Protein AF-A0A353N532-F1 (afdb_monomer)

Secondary structure (DSSP, 8-state):
-EEEEEEEEEEEETTS-EEEEEEEEEEE-----TT--TT-EEEEEEEEEEEEEEEEETTEEEEEEEEEEEEEEEEEE-----SSS-----EEEEEEEEEEEEEEEEEEE-SS-EEE--EEEEE-PPPPEEEEEEEEEEEEEEE-SS-EEEEEEEEEEEEEEEEEEEETTEEEEEEEEEEEEEEEETTS-EEEEEEEEEEEEEEE-TT--TT--EEEEEEEEEEEEEE-TTS-EEEEEEEEEEEEEEE-PPPPPEEEEEE---TT-EEEEEEEEEEEEETTEEEEEEEEEEEEEE-TTEEEEEEEEEEEEETTSS--S-EEEEEEEEEEE-B-----

Solvent-accessible surface area (backbone atoms only — not comparable to full-atom values): 19110 Å² total; per-residue (Å²): 92,72,52,71,46,78,49,73,49,76,45,18,27,80,84,54,39,30,44,75,45,80,47,79,46,78,50,76,52,86,78,82,42,66,80,71,57,93,89,51,46,75,49,77,50,76,41,81,75,45,78,48,72,48,73,79,50,54,37,36,39,37,37,39,39,34,34,40,33,42,37,43,32,28,40,84,49,83,65,92,78,92,78,75,101,69,84,91,62,84,50,78,44,82,58,29,67,39,72,50,75,48,78,50,73,51,76,45,80,48,97,55,50,46,42,31,52,80,40,69,47,40,36,45,53,70,52,45,80,25,55,25,67,36,74,52,76,49,78,48,75,46,77,47,98,53,46,32,77,45,78,75,47,76,50,75,42,84,42,79,75,46,71,46,62,79,48,78,26,28,34,39,38,37,31,30,39,44,28,41,44,29,29,26,32,84,82,72,46,77,45,73,51,77,48,77,44,79,51,76,48,74,27,58,20,67,70,40,45,84,84,44,61,67,51,76,50,76,44,81,76,44,80,49,73,48,72,39,96,77,22,34,37,41,38,33,46,33,35,37,39,37,38,40,44,29,53,28,75,51,55,80,65,47,62,36,26,45,45,63,57,38,88,73,47,47,74,42,70,46,54,29,42,46,36,30,64,49,100,90,45,77,43,76,44,77,48,49,36,25,53,42,76,50,47,77,48,61,68,47,76,41,70,46,78,43,72,44,22,46,63,91,71,87,47,94,58,60,42,84,41,64,29,28,48,47,78,42,53,43,73,55,83,85,79,130

Structure (mmCIF, N/CA/C/O backbone):
data_AF-A0A353N532-F1
#
_entry.id   AF-A0A353N532-F1
#
loop_
_atom_site.group_PDB
_atom_site.id
_atom_site.type_symbol
_atom_site.label_atom_id
_atom_site.label_alt_id
_atom_site.label_comp_id
_atom_site.label_asym_id
_atom_site.label_entity_id
_atom_site.label_seq_id
_atom_site.pdbx_PDB_ins_code
_atom_site.Cartn_x
_atom_site.Cartn_y
_atom_site.Cartn_z
_atom_site.occupancy
_atom_site.B_iso_or_equiv
_atom_site.auth_seq_id
_atom_site.auth_comp_id
_atom_site.auth_asym_id
_atom_site.auth_atom_id
_atom_site.pdbx_PDB_model_num
ATOM 1 N N . MET A 1 1 ? -6.108 -20.838 -24.637 1.00 82.69 1 MET A N 1
ATOM 2 C CA . MET A 1 1 ? -6.263 -19.571 -25.384 1.00 82.69 1 MET A CA 1
ATOM 3 C C . MET A 1 1 ? -4.976 -19.235 -26.115 1.00 82.69 1 MET A C 1
ATOM 5 O O . MET A 1 1 ? -3.915 -19.662 -25.673 1.00 82.69 1 MET A O 1
ATOM 9 N N . GLN A 1 2 ? -5.077 -18.498 -27.216 1.00 85.81 2 GLN A N 1
ATOM 10 C CA . GLN A 1 2 ? -3.950 -18.065 -28.042 1.00 85.81 2 GLN A CA 1
ATOM 11 C C . GLN A 1 2 ? -4.085 -16.568 -28.325 1.00 85.81 2 GLN A C 1
ATOM 13 O O . GLN A 1 2 ? -5.204 -16.056 -28.353 1.00 85.81 2 GLN A O 1
ATOM 18 N N . GLY A 1 3 ? -2.967 -15.880 -28.526 1.00 85.94 3 GLY A N 1
ATOM 19 C CA . GLY A 1 3 ? -2.959 -14.460 -28.855 1.00 85.94 3 GLY A CA 1
ATOM 20 C C . GLY A 1 3 ? -1.658 -14.028 -29.515 1.00 85.94 3 GLY A C 1
ATOM 21 O O . GLY A 1 3 ? -0.707 -14.808 -29.611 1.00 85.94 3 GLY A O 1
ATOM 22 N N . ILE A 1 4 ? -1.642 -12.780 -29.975 1.00 88.75 4 ILE A N 1
ATOM 23 C CA . ILE A 1 4 ? -0.487 -12.139 -30.601 1.00 88.75 4 ILE A CA 1
ATOM 24 C C . ILE A 1 4 ? -0.195 -10.856 -29.826 1.00 88.75 4 ILE A C 1
ATOM 26 O O . ILE A 1 4 ? -1.096 -10.057 -29.576 1.00 88.75 4 ILE A O 1
ATOM 30 N N . ILE A 1 5 ? 1.056 -10.680 -29.413 1.00 88.12 5 ILE A N 1
ATOM 31 C CA . ILE A 1 5 ? 1.567 -9.428 -28.858 1.00 88.12 5 ILE A CA 1
ATOM 32 C C . ILE A 1 5 ? 2.152 -8.648 -30.026 1.00 88.12 5 ILE A C 1
ATOM 34 O O . ILE A 1 5 ? 3.126 -9.101 -30.624 1.00 88.12 5 ILE A O 1
ATOM 38 N N . HIS A 1 6 ? 1.578 -7.489 -30.318 1.00 87.19 6 HIS A N 1
ATOM 39 C CA . HIS A 1 6 ? 2.138 -6.528 -31.261 1.00 87.19 6 HIS A CA 1
ATOM 40 C C . HIS A 1 6 ? 2.978 -5.515 -30.477 1.00 87.19 6 HIS A C 1
ATOM 42 O O . HIS A 1 6 ? 2.460 -4.871 -29.563 1.00 87.19 6 HIS A O 1
ATOM 48 N N . LYS A 1 7 ? 4.265 -5.375 -30.803 1.00 84.56 7 LYS A N 1
ATOM 49 C CA . LYS A 1 7 ? 5.158 -4.383 -30.179 1.00 84.56 7 LYS A CA 1
ATOM 50 C C . LYS A 1 7 ? 6.087 -3.743 -31.208 1.00 84.56 7 LYS A C 1
ATOM 52 O O . LYS A 1 7 ? 6.281 -4.268 -32.301 1.00 84.56 7 LYS A O 1
ATOM 57 N N . GLN A 1 8 ? 6.675 -2.613 -30.836 1.00 78.75 8 GLN A N 1
ATOM 58 C CA . GLN A 1 8 ? 7.669 -1.905 -31.636 1.00 78.75 8 GLN A CA 1
ATOM 59 C C . GLN A 1 8 ? 8.978 -1.813 -30.854 1.00 78.75 8 GLN A C 1
ATOM 61 O O . GLN A 1 8 ? 8.977 -1.543 -29.655 1.00 78.75 8 GLN A O 1
ATOM 66 N N . ILE A 1 9 ? 10.087 -2.071 -31.536 1.00 81.12 9 ILE A N 1
ATOM 67 C CA . ILE A 1 9 ? 11.442 -1.895 -31.025 1.00 81.12 9 ILE A CA 1
ATOM 68 C C . ILE A 1 9 ? 11.975 -0.609 -31.635 1.00 81.12 9 ILE A C 1
ATOM 70 O O . ILE A 1 9 ? 12.045 -0.527 -32.856 1.00 81.12 9 ILE A O 1
ATOM 74 N N . PHE A 1 10 ? 12.377 0.347 -30.805 1.00 76.50 10 PHE A N 1
ATOM 75 C CA . PHE A 1 10 ? 13.077 1.557 -31.231 1.00 76.50 10 PHE A CA 1
ATOM 76 C C . PHE A 1 10 ? 14.551 1.440 -30.830 1.00 76.50 10 PHE A C 1
ATOM 78 O O . PHE A 1 10 ? 14.856 1.011 -29.716 1.00 76.50 10 PHE A O 1
ATOM 85 N N . TYR A 1 11 ? 15.471 1.745 -31.742 1.00 77.62 11 TYR A N 1
ATOM 86 C CA . TYR A 1 11 ? 16.914 1.613 -31.518 1.00 77.62 11 TYR A CA 1
ATOM 87 C C . TYR A 1 11 ? 17.701 2.595 -32.387 1.00 77.62 11 TYR A C 1
ATOM 89 O O . TYR A 1 11 ? 17.229 2.992 -33.445 1.00 77.62 11 TYR A O 1
ATOM 97 N N . ILE A 1 12 ? 18.918 2.973 -31.982 1.00 74.06 12 ILE A N 1
ATOM 98 C CA . ILE A 1 12 ? 19.736 3.944 -32.727 1.00 74.06 12 ILE A CA 1
ATOM 99 C C . ILE A 1 12 ? 21.004 3.287 -33.249 1.00 74.06 12 ILE A C 1
ATOM 101 O O . ILE A 1 12 ? 21.726 2.621 -32.508 1.00 74.06 12 ILE A O 1
ATOM 105 N N . SER A 1 13 ? 21.300 3.510 -34.523 1.00 71.62 13 SER A N 1
ATOM 106 C CA . SER A 1 13 ? 22.450 2.915 -35.208 1.00 71.62 13 SER A CA 1
ATOM 107 C C . SER A 1 13 ? 23.774 3.649 -35.007 1.00 71.62 13 SER A C 1
ATOM 109 O O . SER A 1 13 ? 23.825 4.743 -34.442 1.00 71.62 13 SER A O 1
ATOM 111 N N . THR A 1 14 ? 24.851 3.061 -35.546 1.00 67.94 14 THR A N 1
ATOM 112 C CA . THR A 1 14 ? 26.209 3.638 -35.650 1.00 67.94 14 THR A CA 1
ATOM 113 C C . THR A 1 14 ? 26.263 5.048 -36.220 1.00 67.94 14 THR A C 1
ATOM 115 O O . THR A 1 14 ? 27.198 5.788 -35.928 1.00 67.94 14 THR A O 1
ATOM 118 N N . GLU A 1 15 ? 25.273 5.432 -37.020 1.00 68.25 15 GLU A N 1
ATOM 119 C CA . GLU A 1 15 ? 25.209 6.736 -37.679 1.00 68.25 15 GLU A CA 1
ATOM 120 C C . GLU A 1 15 ? 24.356 7.753 -36.902 1.00 68.25 15 GLU A C 1
ATOM 122 O O . GLU A 1 15 ? 24.099 8.847 -37.394 1.00 68.25 15 GLU A O 1
ATOM 127 N N . ASN A 1 16 ? 23.953 7.425 -35.665 1.00 61.47 16 ASN A N 1
ATOM 128 C CA . ASN A 1 16 ? 23.069 8.228 -34.808 1.00 61.47 16 ASN A CA 1
ATOM 129 C C . ASN A 1 16 ? 21.656 8.419 -35.372 1.00 61.47 16 ASN A C 1
ATOM 131 O O . ASN A 1 16 ? 21.009 9.430 -35.103 1.00 61.47 16 ASN A O 1
ATOM 135 N N . ILE A 1 17 ? 21.187 7.434 -36.134 1.00 63.66 17 ILE A N 1
ATOM 136 C CA . ILE A 1 17 ? 19.851 7.411 -36.727 1.00 63.66 17 ILE A CA 1
ATOM 137 C C . ILE A 1 17 ? 18.971 6.465 -35.913 1.00 63.66 17 ILE A C 1
ATOM 139 O O . ILE A 1 17 ? 19.342 5.298 -35.750 1.00 63.66 17 ILE A O 1
ATOM 143 N N . GLU A 1 18 ? 17.831 6.958 -35.419 1.00 67.00 18 GLU A N 1
ATOM 144 C CA . GLU A 1 18 ? 16.796 6.128 -34.796 1.00 67.00 18 GLU A CA 1
ATOM 145 C C . GLU A 1 18 ? 16.018 5.335 -35.854 1.00 67.00 18 GLU A C 1
ATOM 147 O O . GLU A 1 18 ? 15.559 5.873 -36.865 1.00 67.00 18 GLU A O 1
ATOM 152 N N . PHE A 1 19 ? 15.851 4.047 -35.586 1.00 75.19 19 PHE A N 1
ATOM 153 C CA . PHE A 1 19 ? 15.103 3.081 -36.366 1.00 75.19 19 PHE A CA 1
ATOM 154 C C . PHE A 1 19 ? 14.009 2.454 -35.510 1.00 75.19 19 PHE A C 1
ATOM 156 O O . PHE A 1 19 ? 14.154 2.330 -34.294 1.00 75.19 19 PHE A O 1
ATOM 163 N N . HIS A 1 20 ? 12.935 2.007 -36.161 1.00 77.81 20 HIS A N 1
ATOM 164 C CA . HIS A 1 20 ? 11.905 1.210 -35.513 1.00 77.81 20 HIS A CA 1
ATOM 165 C C . HIS A 1 20 ? 11.642 -0.087 -36.278 1.00 77.81 20 HIS A C 1
ATOM 167 O O . HIS A 1 20 ? 11.678 -0.122 -37.508 1.00 77.81 20 HIS A O 1
ATOM 173 N N . GLN A 1 21 ? 11.345 -1.150 -35.539 1.00 80.06 21 GLN A N 1
ATOM 174 C CA . GLN A 1 21 ? 11.004 -2.467 -36.065 1.00 80.06 21 GLN A CA 1
ATOM 175 C C . GLN A 1 21 ? 9.752 -2.981 -35.356 1.00 80.06 21 GLN A C 1
ATOM 177 O O . GLN A 1 21 ? 9.728 -3.098 -34.132 1.00 80.06 21 GLN A O 1
ATOM 182 N N . ALA A 1 22 ? 8.703 -3.287 -36.120 1.00 85.38 22 ALA A N 1
ATOM 183 C CA . ALA A 1 22 ? 7.515 -3.946 -35.587 1.00 85.38 22 ALA A CA 1
ATOM 184 C C . ALA A 1 22 ? 7.767 -5.450 -35.417 1.00 85.38 22 ALA A C 1
ATOM 186 O O . ALA A 1 22 ? 8.445 -6.075 -36.235 1.00 85.38 22 ALA A O 1
ATOM 187 N N . GLU A 1 23 ? 7.207 -6.031 -34.361 1.00 87.94 23 GLU A N 1
ATOM 188 C CA . GLU A 1 23 ? 7.367 -7.441 -34.039 1.00 87.94 23 GLU A CA 1
ATOM 189 C C . GLU A 1 23 ? 6.073 -8.033 -33.468 1.00 87.94 23 GLU A C 1
ATOM 191 O O . GLU A 1 23 ? 5.497 -7.494 -32.519 1.00 87.94 23 GLU A O 1
ATOM 196 N N . ASP A 1 24 ? 5.690 -9.195 -34.003 1.00 86.75 24 ASP A N 1
ATOM 197 C CA . ASP A 1 24 ? 4.532 -9.970 -33.564 1.00 86.75 24 ASP A CA 1
ATOM 198 C C . ASP A 1 24 ? 4.982 -11.249 -32.845 1.00 86.75 24 ASP A C 1
ATOM 200 O O . ASP A 1 24 ? 5.676 -12.100 -33.414 1.00 86.75 24 ASP A O 1
ATOM 204 N N . LEU A 1 25 ? 4.564 -11.409 -31.588 1.00 84.38 25 LEU A N 1
ATOM 205 C CA . LEU A 1 25 ? 4.855 -12.582 -30.760 1.00 84.38 25 LEU A CA 1
ATOM 206 C C . LEU A 1 25 ? 3.595 -13.392 -30.493 1.00 84.38 25 LEU A C 1
ATOM 208 O O . LEU A 1 25 ? 2.685 -12.945 -29.798 1.00 84.38 25 LEU A O 1
ATOM 212 N N . HIS A 1 26 ? 3.576 -14.623 -30.986 1.00 88.31 26 HIS A N 1
ATOM 213 C CA . HIS A 1 26 ? 2.492 -15.555 -30.711 1.00 88.31 26 HIS A CA 1
ATOM 214 C C . HIS A 1 26 ? 2.676 -16.168 -29.323 1.00 88.31 26 HIS A C 1
ATOM 216 O O . HIS A 1 26 ? 3.762 -16.644 -28.989 1.00 88.31 26 HIS A O 1
ATOM 222 N N . PHE A 1 27 ? 1.606 -16.217 -28.534 1.00 84.56 27 PHE A N 1
ATOM 223 C CA . PHE A 1 27 ? 1.593 -16.929 -27.261 1.00 84.56 27 PHE A CA 1
ATOM 224 C C . PHE A 1 27 ? 0.406 -17.884 -27.165 1.00 84.56 27 PHE A C 1
ATOM 226 O O . PHE A 1 27 ? -0.638 -17.705 -27.797 1.00 84.56 27 PHE A O 1
ATOM 233 N N . SER A 1 28 ? 0.572 -18.912 -26.337 1.00 85.69 28 SER A N 1
ATOM 234 C CA . SER A 1 28 ? -0.470 -19.873 -25.997 1.00 85.69 28 SER A CA 1
ATOM 235 C C . SER A 1 28 ? -0.444 -20.125 -24.497 1.00 85.69 28 SER A C 1
ATOM 237 O O . SER A 1 28 ? 0.623 -20.272 -23.903 1.00 85.69 28 SER A O 1
ATOM 239 N N . LEU A 1 29 ? -1.625 -20.170 -23.890 1.00 82.75 29 LEU A N 1
ATOM 240 C CA . LEU A 1 29 ? -1.802 -20.344 -22.456 1.00 82.75 29 LEU A CA 1
ATOM 241 C C . LEU A 1 29 ? -2.989 -21.255 -22.161 1.00 82.75 29 LEU A C 1
ATOM 243 O O . LEU A 1 29 ? -4.034 -21.180 -22.817 1.00 82.75 29 LEU A O 1
ATOM 247 N N . PHE A 1 30 ? -2.837 -22.083 -21.132 1.00 83.25 30 PHE A N 1
ATOM 248 C CA . PHE A 1 30 ? -3.912 -22.883 -20.563 1.00 83.25 30 PHE A CA 1
ATOM 249 C C . PHE A 1 30 ? -4.284 -22.344 -19.180 1.00 83.25 30 PHE A C 1
ATOM 251 O O . PHE A 1 30 ? -3.415 -22.227 -18.318 1.00 83.25 30 PHE A O 1
ATOM 258 N N . ILE A 1 31 ? -5.557 -22.023 -18.961 1.00 82.50 31 ILE A N 1
ATOM 259 C CA . ILE A 1 31 ? -6.093 -21.605 -17.660 1.00 82.50 31 ILE A CA 1
ATOM 260 C C . ILE A 1 31 ? -7.187 -22.602 -17.317 1.00 82.50 31 ILE A C 1
ATOM 262 O O . ILE A 1 31 ? -8.091 -22.807 -18.125 1.00 82.50 31 ILE A O 1
ATOM 266 N N . ASP A 1 32 ? -7.055 -23.248 -16.163 1.00 82.94 32 ASP A N 1
ATOM 267 C CA . ASP A 1 32 ? -8.084 -24.143 -15.652 1.00 82.94 32 ASP A CA 1
ATOM 268 C C . ASP A 1 32 ? -9.118 -23.308 -14.895 1.00 82.94 32 ASP A C 1
ATOM 270 O O . ASP A 1 32 ? -8.752 -22.522 -14.020 1.00 82.94 32 ASP A O 1
ATOM 274 N N . ILE A 1 33 ? -10.385 -23.431 -15.280 1.00 85.19 33 ILE A N 1
ATOM 275 C CA . ILE A 1 33 ? -11.494 -22.687 -14.684 1.00 85.19 33 ILE A CA 1
ATOM 276 C C . ILE A 1 33 ? -12.554 -23.711 -14.289 1.00 85.19 33 ILE A C 1
ATOM 278 O O . ILE A 1 33 ? -13.265 -24.225 -15.160 1.00 85.19 33 ILE A O 1
ATOM 282 N N . PRO A 1 34 ? -12.671 -24.032 -12.990 1.00 82.94 34 PRO A N 1
ATOM 283 C CA . PRO A 1 34 ? -13.695 -24.942 -12.501 1.00 82.94 34 PRO A CA 1
ATOM 284 C C . PRO A 1 34 ? -15.094 -24.506 -12.953 1.00 82.94 34 PRO A C 1
ATOM 286 O O . PRO A 1 34 ? -15.436 -23.329 -12.898 1.00 82.94 34 PRO A O 1
ATOM 289 N N . GLY A 1 35 ? -15.899 -25.461 -13.425 1.00 81.94 35 GLY A N 1
ATOM 290 C CA . GLY A 1 35 ? -17.252 -25.198 -13.932 1.00 81.94 35 GLY A CA 1
ATOM 291 C C . GLY A 1 35 ? -17.320 -24.719 -15.387 1.00 81.94 35 GLY A C 1
ATOM 292 O O . GLY A 1 35 ? -18.412 -24.676 -15.949 1.00 81.94 35 GLY A O 1
ATOM 293 N N . ALA A 1 36 ? -16.189 -24.426 -16.039 1.00 87.31 36 ALA A N 1
ATOM 294 C CA . ALA A 1 36 ? -16.183 -24.086 -17.457 1.00 87.31 36 ALA A CA 1
ATOM 295 C C . ALA A 1 36 ? -16.586 -25.291 -18.330 1.00 87.31 36 ALA A C 1
ATOM 297 O O . ALA A 1 36 ? -15.966 -26.354 -18.277 1.00 87.31 36 ALA A O 1
ATOM 298 N N . ALA A 1 37 ? -17.608 -25.114 -19.171 1.00 86.75 37 ALA A N 1
ATOM 299 C CA . ALA A 1 37 ? -18.125 -26.132 -20.085 1.00 86.75 37 ALA A CA 1
ATOM 300 C C . ALA A 1 37 ? -18.377 -25.549 -21.493 1.00 86.75 37 ALA A C 1
ATOM 302 O O . ALA A 1 37 ? -18.505 -24.329 -21.645 1.00 86.75 37 ALA A O 1
ATOM 303 N N . PRO A 1 38 ? -18.458 -26.387 -22.547 1.00 87.12 38 PRO A N 1
ATOM 304 C CA . PRO A 1 38 ? -18.816 -25.919 -23.884 1.00 87.12 38 PRO A CA 1
ATOM 305 C C . PRO A 1 38 ? -20.161 -25.179 -23.892 1.00 87.12 38 PRO A C 1
ATOM 307 O O . PRO A 1 38 ? -21.145 -25.673 -23.348 1.00 87.12 38 PRO A O 1
ATOM 310 N N . GLY A 1 39 ? -20.209 -24.015 -24.544 1.00 85.31 39 GLY A N 1
ATOM 311 C CA . GLY A 1 39 ? -21.421 -23.193 -24.663 1.00 85.31 39 GLY A CA 1
ATOM 312 C C . GLY A 1 39 ? -21.565 -22.080 -23.619 1.00 85.31 39 GLY A C 1
ATOM 313 O O . GLY A 1 39 ? -22.473 -21.264 -23.756 1.00 85.31 39 GLY A O 1
ATOM 314 N N . LEU A 1 40 ? -20.673 -22.003 -22.625 1.00 86.56 40 LEU A N 1
ATOM 315 C CA . LEU A 1 40 ? -20.601 -20.862 -21.708 1.00 86.56 40 LEU A CA 1
ATOM 316 C C . LEU A 1 40 ? -19.956 -19.638 -22.378 1.00 86.56 40 LEU A C 1
ATOM 318 O O . LEU A 1 40 ? -19.136 -19.766 -23.291 1.00 86.56 40 LEU A O 1
ATOM 322 N N . ASN A 1 41 ? -20.311 -18.444 -21.909 1.00 87.56 41 ASN A N 1
ATOM 323 C CA . ASN A 1 41 ? -19.695 -17.197 -22.347 1.00 87.56 41 ASN A CA 1
ATOM 324 C C . ASN A 1 41 ? -18.335 -17.042 -21.663 1.00 87.56 41 ASN A C 1
ATOM 326 O O . ASN A 1 41 ? -18.208 -17.258 -20.461 1.00 87.56 41 ASN A O 1
ATOM 330 N N . VAL A 1 42 ? -17.316 -16.636 -22.414 1.00 89.06 42 VAL A N 1
ATOM 331 C CA . VAL A 1 42 ? -15.964 -16.434 -21.883 1.00 89.06 42 VAL A CA 1
ATOM 332 C C . VAL A 1 42 ? -15.527 -15.010 -22.186 1.00 89.06 42 VAL A C 1
ATOM 334 O O . VAL A 1 42 ? -15.445 -14.611 -23.346 1.00 89.06 42 VAL A O 1
ATOM 337 N N . ASN A 1 43 ? -15.225 -14.245 -21.143 1.00 89.25 43 ASN A N 1
ATOM 338 C CA . ASN A 1 43 ? -14.619 -12.929 -21.245 1.00 89.25 43 ASN A CA 1
ATOM 339 C C . ASN A 1 43 ? -13.132 -13.037 -20.902 1.00 89.25 43 ASN A C 1
ATOM 341 O O . ASN A 1 43 ? -12.777 -13.461 -19.806 1.00 89.25 43 ASN A O 1
ATOM 345 N N . VAL A 1 44 ? -12.267 -12.668 -21.844 1.00 88.44 44 VAL A N 1
ATOM 346 C CA . VAL A 1 44 ? -10.810 -12.709 -21.678 1.00 88.44 44 VAL A CA 1
ATOM 347 C C . VAL A 1 44 ? -10.277 -11.286 -21.728 1.00 88.44 44 VAL A C 1
ATOM 349 O O . VAL A 1 44 ? -10.494 -10.579 -22.711 1.00 88.44 44 VAL A O 1
ATOM 352 N N . LYS A 1 45 ? -9.549 -10.878 -20.691 1.00 88.12 45 LYS A N 1
ATOM 353 C CA . LYS A 1 45 ? -8.893 -9.571 -20.593 1.00 88.12 45 LYS A CA 1
ATOM 354 C C . LYS A 1 45 ? -7.389 -9.769 -20.382 1.00 88.12 45 LYS A C 1
ATOM 356 O O . LYS A 1 45 ? -6.968 -9.988 -19.243 1.00 88.12 45 LYS A O 1
ATOM 361 N N . PRO A 1 46 ? -6.580 -9.747 -21.456 1.00 83.94 46 PRO A N 1
ATOM 362 C CA . PRO A 1 46 ? -5.129 -9.737 -21.339 1.00 83.94 46 PRO A CA 1
ATOM 363 C C . PRO A 1 46 ? -4.621 -8.327 -21.003 1.00 83.94 46 PRO A C 1
ATOM 365 O O . PRO A 1 46 ? -5.138 -7.337 -21.520 1.00 83.94 46 PRO A O 1
ATOM 368 N N . LEU A 1 47 ? -3.582 -8.246 -20.177 1.00 84.81 47 LEU A N 1
ATOM 369 C CA . LEU A 1 47 ? -2.866 -7.024 -19.825 1.00 84.81 47 LEU A CA 1
ATOM 370 C C . LEU A 1 47 ? -1.359 -7.293 -19.910 1.00 84.81 47 LEU A C 1
ATOM 372 O O . LEU A 1 47 ? -0.872 -8.252 -19.312 1.00 84.81 47 LEU A O 1
ATOM 376 N N . ILE A 1 48 ? -0.618 -6.457 -20.643 1.00 83.56 48 ILE A N 1
ATOM 377 C CA . ILE A 1 48 ? 0.848 -6.451 -20.549 1.00 83.56 48 ILE A CA 1
ATOM 378 C C . ILE A 1 48 ? 1.189 -5.805 -19.209 1.00 83.56 48 ILE A C 1
ATOM 380 O O . ILE A 1 48 ? 0.956 -4.614 -19.030 1.00 83.56 48 ILE A O 1
ATOM 384 N N . GLU A 1 49 ? 1.708 -6.590 -18.271 1.00 76.12 49 GLU A N 1
ATOM 385 C CA . GLU A 1 49 ? 2.108 -6.072 -16.960 1.00 76.12 49 GLU A CA 1
ATOM 386 C C . GLU A 1 49 ? 3.465 -5.389 -17.037 1.00 76.12 49 GLU A C 1
ATOM 388 O O . GLU A 1 49 ? 3.683 -4.348 -16.425 1.00 76.12 49 GLU A O 1
ATOM 393 N N . THR A 1 50 ? 4.406 -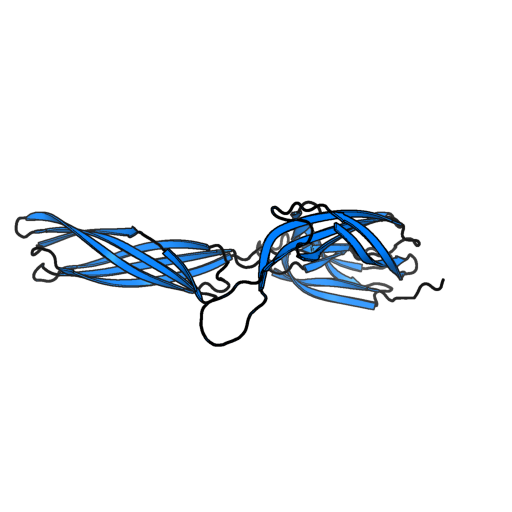5.978 -17.775 1.00 75.81 50 THR A N 1
ATOM 394 C CA . THR A 1 50 ? 5.760 -5.437 -17.911 1.00 75.81 50 THR A CA 1
ATOM 395 C C . THR A 1 50 ? 6.421 -5.961 -19.182 1.00 75.81 50 THR A C 1
ATOM 397 O O . THR A 1 50 ? 6.224 -7.110 -19.581 1.00 75.81 50 THR A O 1
ATOM 400 N N . LEU A 1 51 ? 7.259 -5.128 -19.796 1.00 82.44 51 LEU A N 1
ATOM 401 C CA . LEU A 1 51 ? 8.185 -5.514 -20.853 1.00 82.44 51 LEU A CA 1
ATOM 402 C C . LEU A 1 51 ? 9.603 -5.138 -20.418 1.00 82.44 51 LEU A C 1
ATOM 404 O O . LEU A 1 51 ? 9.887 -3.974 -20.170 1.00 82.44 51 LEU A O 1
ATOM 408 N N . LEU A 1 52 ? 10.486 -6.129 -20.336 1.00 81.38 52 LEU A N 1
ATOM 409 C CA . LEU A 1 52 ? 11.897 -5.962 -19.996 1.00 81.38 52 LEU A CA 1
ATOM 410 C C . LEU A 1 52 ? 12.755 -6.306 -21.212 1.00 81.38 52 LEU A C 1
ATOM 412 O O . LEU A 1 52 ? 12.428 -7.229 -21.965 1.00 81.38 52 LEU A O 1
ATOM 416 N N . PHE A 1 53 ? 13.876 -5.617 -21.394 1.00 84.31 53 PHE A N 1
ATOM 417 C CA . PHE A 1 53 ? 14.822 -5.925 -22.461 1.00 84.31 53 PHE A CA 1
ATOM 418 C C . PHE A 1 53 ? 16.268 -5.725 -22.019 1.00 84.31 53 PHE A C 1
ATOM 420 O O . PHE A 1 53 ? 16.556 -5.004 -21.071 1.00 84.31 53 PHE A O 1
ATOM 427 N N . ASN A 1 54 ? 17.179 -6.389 -22.720 1.00 81.12 54 ASN A N 1
ATOM 428 C CA . ASN A 1 54 ? 18.611 -6.207 -22.577 1.00 81.12 54 ASN A CA 1
ATOM 429 C C . ASN A 1 54 ? 19.285 -6.388 -23.938 1.00 81.12 54 ASN A C 1
ATOM 431 O O . ASN A 1 54 ? 18.984 -7.343 -24.655 1.00 81.12 54 ASN A O 1
ATOM 435 N N . LEU A 1 55 ? 20.208 -5.497 -24.277 1.00 82.19 55 LEU A N 1
ATOM 436 C CA . LEU A 1 55 ? 21.042 -5.627 -25.465 1.00 82.19 55 LEU A CA 1
ATOM 437 C C . LEU A 1 55 ? 22.236 -6.529 -25.106 1.00 82.19 55 LEU A C 1
ATOM 439 O O . LEU A 1 55 ? 23.051 -6.167 -24.263 1.00 82.19 55 LEU A O 1
ATOM 443 N N . GLU A 1 56 ? 22.298 -7.738 -25.668 1.00 84.00 56 GLU A N 1
ATOM 444 C CA . GLU A 1 56 ? 23.348 -8.720 -25.339 1.00 84.00 56 GLU A CA 1
ATOM 445 C C . GLU A 1 56 ? 24.666 -8.425 -26.065 1.00 84.00 56 GLU A C 1
ATOM 447 O O . GLU A 1 56 ? 25.745 -8.655 -25.523 1.00 84.00 56 GLU A O 1
ATOM 452 N N . ASP A 1 57 ? 24.553 -7.918 -27.290 1.00 82.88 57 ASP A N 1
ATOM 453 C CA . ASP A 1 57 ? 25.629 -7.440 -28.153 1.00 82.88 57 ASP A CA 1
ATOM 454 C C . ASP A 1 57 ? 25.070 -6.356 -29.089 1.00 82.88 57 ASP A C 1
ATOM 456 O O . ASP A 1 57 ? 23.873 -6.081 -29.065 1.00 82.88 57 ASP A O 1
ATOM 460 N N . GLU A 1 58 ? 25.907 -5.762 -29.942 1.00 79.88 58 GLU A N 1
ATOM 461 C CA . GLU A 1 58 ? 25.520 -4.658 -30.835 1.00 79.88 58 GLU A CA 1
ATOM 462 C C . GLU A 1 58 ? 24.305 -4.962 -31.733 1.00 79.88 58 GLU A C 1
ATOM 464 O O . GLU A 1 58 ? 23.681 -4.041 -32.241 1.00 79.88 58 GLU A O 1
ATOM 469 N N . THR A 1 59 ? 23.931 -6.224 -31.949 1.00 85.31 59 THR A N 1
ATOM 470 C CA . THR A 1 59 ? 22.838 -6.605 -32.861 1.00 85.31 59 THR A CA 1
ATOM 471 C C . THR A 1 59 ? 21.796 -7.533 -32.244 1.00 85.31 59 THR A C 1
ATOM 473 O O . THR A 1 59 ? 20.815 -7.856 -32.910 1.00 85.31 59 THR A O 1
ATOM 476 N N . THR A 1 60 ? 21.964 -7.971 -30.996 1.00 85.38 60 THR A N 1
ATOM 477 C CA . THR A 1 60 ? 21.100 -8.983 -30.375 1.00 85.38 60 THR A CA 1
ATOM 478 C C . THR A 1 60 ? 20.356 -8.406 -29.178 1.00 85.38 60 THR A C 1
ATOM 480 O O . THR A 1 60 ? 20.935 -8.178 -28.116 1.00 85.38 60 THR A O 1
ATOM 483 N N . LEU A 1 61 ? 19.042 -8.232 -29.320 1.00 86.25 61 LEU A N 1
ATOM 484 C CA . LEU A 1 61 ? 18.159 -7.768 -28.253 1.00 86.25 61 LEU A CA 1
ATOM 485 C C . LEU A 1 61 ? 17.450 -8.961 -27.600 1.00 86.25 61 LEU A C 1
ATOM 487 O O . LEU A 1 61 ? 16.671 -9.665 -28.246 1.00 86.25 61 LEU A O 1
ATOM 491 N N . ARG A 1 62 ? 17.674 -9.182 -26.303 1.00 86.69 62 ARG A N 1
ATOM 492 C CA . ARG A 1 62 ? 16.879 -10.109 -25.489 1.00 86.69 62 ARG A CA 1
ATOM 493 C C . ARG A 1 62 ? 15.701 -9.368 -24.878 1.00 86.69 62 ARG A C 1
ATOM 495 O O . ARG A 1 62 ? 15.871 -8.303 -24.299 1.00 86.69 62 ARG A O 1
ATOM 502 N N . GLN A 1 63 ? 14.515 -9.955 -24.951 1.00 87.25 63 GLN A N 1
ATOM 503 C CA . GLN A 1 63 ? 13.275 -9.345 -24.483 1.00 87.25 63 GLN A CA 1
ATOM 504 C C . GLN A 1 63 ? 12.457 -10.345 -23.676 1.00 87.25 63 GLN A C 1
ATOM 506 O O . GLN A 1 63 ? 12.444 -11.541 -23.973 1.00 87.25 63 GLN A O 1
ATOM 511 N N . LYS A 1 64 ? 11.749 -9.837 -22.673 1.00 85.06 64 LYS A N 1
ATOM 512 C CA . LYS A 1 64 ? 10.889 -10.583 -21.759 1.00 85.06 64 LYS A CA 1
ATOM 513 C C . LYS A 1 64 ? 9.586 -9.818 -21.580 1.00 85.06 64 LYS A C 1
ATOM 515 O O . LYS A 1 64 ? 9.591 -8.724 -21.027 1.00 85.06 64 LYS A O 1
ATOM 520 N N . VAL A 1 65 ? 8.482 -10.383 -22.052 1.00 84.12 65 VAL A N 1
ATOM 521 C CA . VAL A 1 65 ? 7.146 -9.789 -21.917 1.00 84.12 65 VAL A CA 1
ATOM 522 C C . VAL A 1 65 ? 6.356 -10.585 -20.892 1.00 84.12 65 VAL A C 1
ATOM 524 O O . VAL A 1 65 ? 6.182 -11.793 -21.054 1.00 84.12 65 VAL A O 1
ATOM 527 N N . ILE A 1 66 ? 5.891 -9.912 -19.846 1.00 82.50 66 ILE A N 1
ATOM 528 C CA . ILE A 1 66 ? 5.048 -10.479 -18.797 1.00 82.50 66 ILE A CA 1
ATOM 529 C C . ILE A 1 66 ? 3.606 -10.054 -19.064 1.00 82.50 66 ILE A C 1
ATOM 531 O O . ILE A 1 66 ? 3.313 -8.867 -19.219 1.00 82.50 66 ILE A O 1
ATOM 535 N N . ILE A 1 67 ? 2.708 -11.033 -19.145 1.00 84.75 67 ILE A N 1
ATOM 536 C CA . ILE A 1 67 ? 1.293 -10.819 -19.452 1.00 84.75 67 ILE A CA 1
ATOM 537 C C . ILE A 1 67 ? 0.453 -11.460 -18.357 1.00 84.75 67 ILE A C 1
ATOM 539 O O . ILE A 1 67 ? 0.571 -12.666 -18.126 1.00 84.75 67 ILE A O 1
ATOM 543 N N . LEU A 1 68 ? -0.446 -10.683 -17.760 1.00 84.12 68 LEU A N 1
ATOM 544 C CA . LEU A 1 68 ? -1.534 -11.192 -16.938 1.00 84.12 68 LEU A CA 1
ATOM 545 C C . LEU A 1 68 ? -2.766 -11.389 -17.807 1.00 84.12 68 LEU A C 1
ATOM 547 O O . LEU A 1 68 ? -3.194 -10.489 -18.527 1.00 84.12 68 LEU A O 1
ATOM 551 N N . VAL A 1 69 ? -3.369 -12.566 -17.719 1.00 85.44 69 VAL A N 1
ATOM 552 C CA . VAL A 1 69 ? -4.647 -12.830 -18.362 1.00 85.44 69 VAL A CA 1
ATOM 553 C C . VAL A 1 69 ? -5.698 -13.118 -17.308 1.00 85.44 69 VAL A C 1
ATOM 555 O O . VAL A 1 69 ? -5.583 -14.099 -16.575 1.00 85.44 69 VAL A O 1
ATOM 558 N N . ASN A 1 70 ? -6.756 -12.308 -17.313 1.00 85.56 70 ASN A N 1
ATOM 559 C CA . ASN A 1 70 ? -7.965 -12.546 -16.537 1.00 85.56 70 ASN A CA 1
ATOM 560 C C . ASN A 1 70 ? -9.037 -13.172 -17.425 1.00 85.56 70 ASN A C 1
ATOM 562 O O . ASN A 1 70 ? -9.323 -12.663 -18.514 1.00 85.56 70 ASN A O 1
ATOM 566 N N . VAL A 1 71 ? -9.630 -14.269 -16.964 1.00 89.44 71 VAL A N 1
ATOM 567 C CA . VAL A 1 71 ? -10.702 -14.967 -17.668 1.00 89.44 71 VAL A CA 1
ATOM 568 C C . VAL A 1 71 ? -11.894 -15.134 -16.740 1.00 89.44 71 VAL A C 1
ATOM 570 O O . VAL A 1 71 ? -11.787 -15.713 -15.662 1.00 89.44 71 VAL A O 1
ATOM 573 N N . VAL A 1 72 ? -13.045 -14.646 -17.192 1.00 88.06 72 VAL A N 1
ATOM 574 C CA . VAL A 1 72 ? -14.330 -14.810 -16.513 1.00 88.06 72 VAL A CA 1
ATOM 575 C C . VAL A 1 72 ? -15.223 -15.664 -17.399 1.00 88.06 72 VAL A C 1
ATOM 577 O O . VAL A 1 72 ? -15.423 -15.343 -18.572 1.00 88.06 72 VAL A O 1
ATOM 580 N N . VAL A 1 73 ? -15.752 -16.751 -16.847 1.00 88.31 73 VAL A N 1
ATOM 581 C CA . VAL A 1 73 ? -16.698 -17.634 -17.531 1.00 88.31 73 VAL A CA 1
ATOM 582 C C . VAL A 1 73 ? -18.080 -17.406 -16.939 1.00 88.31 73 VAL A C 1
ATOM 584 O O . VAL A 1 73 ? -18.297 -17.614 -15.743 1.00 88.31 73 VAL A O 1
ATOM 587 N N . THR A 1 74 ? -19.017 -16.969 -17.775 1.00 84.69 74 THR A N 1
ATOM 588 C CA . THR A 1 74 ? -20.401 -16.706 -17.384 1.00 84.69 74 THR A CA 1
ATOM 589 C C . THR A 1 74 ? -21.371 -17.578 -18.163 1.00 84.69 74 THR A C 1
ATOM 591 O O . THR A 1 74 ? -21.135 -17.950 -19.311 1.00 84.69 74 THR A O 1
ATOM 594 N N . GLU A 1 75 ? -22.506 -17.892 -17.558 1.00 84.56 75 GLU A N 1
ATOM 595 C CA . GLU A 1 75 ? -23.647 -18.453 -18.270 1.00 84.56 75 GLU A CA 1
ATOM 596 C C . GLU A 1 75 ? -24.767 -17.410 -18.343 1.00 84.56 75 GLU A C 1
ATOM 598 O O . GLU A 1 75 ? -24.946 -16.587 -17.441 1.00 84.56 75 GLU A O 1
ATOM 603 N N . SER A 1 76 ? -25.514 -17.400 -19.448 1.00 75.94 76 SER A N 1
ATOM 604 C CA . SER A 1 76 ? -26.719 -16.577 -19.549 1.00 75.94 76 SER A CA 1
ATOM 605 C C . SER A 1 76 ? -27.896 -17.350 -18.968 1.00 75.94 76 SER A C 1
ATOM 607 O O . SER A 1 76 ? -28.371 -18.301 -19.587 1.00 75.94 76 SER A O 1
ATOM 609 N N . VAL A 1 77 ? -28.392 -16.914 -17.812 1.00 71.19 77 VAL A N 1
ATOM 610 C CA . VAL A 1 77 ? -29.601 -17.469 -17.193 1.00 71.19 77 VAL A CA 1
ATOM 611 C C . VAL A 1 77 ? -30.790 -16.537 -17.392 1.00 71.19 77 VAL A C 1
ATOM 613 O O . VAL A 1 77 ? -30.671 -15.311 -17.355 1.00 71.19 77 VAL A O 1
ATOM 616 N N . HIS A 1 78 ? -31.968 -17.122 -17.596 1.00 57.69 78 HIS A N 1
ATOM 617 C CA . HIS A 1 78 ? -33.240 -16.408 -17.544 1.00 57.69 78 HIS A CA 1
ATOM 618 C C . HIS A 1 78 ? -33.935 -16.790 -16.236 1.00 57.69 78 HIS A C 1
ATOM 620 O O . HIS A 1 78 ? -34.423 -17.911 -16.104 1.00 57.69 78 HIS A O 1
ATOM 626 N N . ILE A 1 79 ? -33.960 -15.877 -15.262 1.00 61.22 79 ILE A N 1
ATOM 627 C CA . ILE A 1 79 ? -34.554 -16.123 -13.941 1.00 61.22 79 ILE A CA 1
ATOM 628 C C . ILE A 1 79 ? -35.826 -15.276 -13.792 1.00 61.22 79 ILE A C 1
ATOM 630 O O . ILE A 1 79 ? -35.770 -14.064 -14.011 1.00 61.22 79 ILE A O 1
ATOM 634 N N . PRO A 1 80 ? -36.971 -15.859 -13.392 1.00 50.78 80 PRO A N 1
ATOM 635 C CA . PRO A 1 80 ? -38.135 -15.081 -12.991 1.00 50.78 80 PRO A CA 1
ATOM 636 C C . PRO A 1 80 ? -37.900 -14.472 -11.598 1.00 50.78 80 PRO A C 1
ATOM 638 O O . PRO A 1 80 ? -37.940 -15.173 -10.589 1.00 50.78 80 PRO A O 1
ATOM 641 N N . LEU A 1 81 ? -37.665 -13.160 -11.532 1.00 50.88 81 LEU A N 1
ATOM 642 C CA . LEU A 1 81 ? -37.724 -12.400 -10.279 1.00 50.88 81 LEU A CA 1
ATOM 643 C C . LEU A 1 81 ? -39.177 -11.998 -10.000 1.00 50.88 81 LEU A C 1
ATOM 645 O O . LEU A 1 81 ? -39.822 -11.369 -10.835 1.00 50.88 81 LEU A O 1
ATOM 649 N N . VAL A 1 82 ? -39.703 -12.338 -8.823 1.00 54.06 82 VAL A N 1
ATOM 650 C CA . VAL A 1 82 ? -41.047 -11.916 -8.401 1.00 54.06 82 VAL A CA 1
ATOM 651 C C . VAL A 1 82 ? -40.943 -10.631 -7.583 1.00 54.06 82 VAL A C 1
ATOM 653 O O . VAL A 1 82 ? -40.762 -10.738 -6.378 1.00 54.06 82 VAL A O 1
ATOM 656 N N . VAL A 1 83 ? -41.096 -9.450 -8.209 1.00 56.38 83 VAL A N 1
ATOM 657 C CA . VAL A 1 83 ? -41.667 -8.232 -7.579 1.00 56.38 83 VAL A CA 1
ATOM 658 C C . VAL A 1 83 ? -42.202 -7.238 -8.651 1.00 56.38 83 VAL A C 1
ATOM 660 O O . VAL A 1 83 ? -41.413 -6.562 -9.301 1.00 56.38 83 VAL A O 1
ATOM 663 N N . GLY A 1 84 ? -43.534 -7.092 -8.793 1.00 62.38 84 GLY A N 1
ATOM 664 C CA . GLY A 1 84 ? -44.214 -5.966 -9.491 1.00 62.38 84 GLY A CA 1
ATOM 665 C C . GLY A 1 84 ? -44.364 -6.012 -11.032 1.00 62.38 84 GLY A C 1
ATOM 666 O O . GLY A 1 84 ? -43.683 -6.768 -11.712 1.00 62.38 84 GLY A O 1
ATOM 667 N N . GLU A 1 85 ? -45.283 -5.197 -11.584 1.00 56.53 85 GLU A N 1
ATOM 668 C CA . GLU A 1 85 ? -45.740 -5.172 -12.998 1.00 56.53 85 GLU A CA 1
ATOM 669 C C . GLU A 1 85 ? -44.720 -4.637 -14.040 1.00 56.53 85 GLU A C 1
ATOM 671 O O . GLU A 1 85 ? -45.102 -3.826 -14.870 1.00 56.53 85 GLU A O 1
ATOM 676 N N . PHE A 1 86 ? -43.444 -5.043 -14.084 1.00 42.59 86 PHE A N 1
ATOM 677 C CA . PHE A 1 86 ? -42.573 -4.681 -15.231 1.00 42.59 86 PHE A CA 1
ATOM 678 C C . PHE A 1 86 ? -41.572 -5.789 -15.637 1.00 42.59 86 PHE A C 1
ATOM 680 O O . PHE A 1 86 ? -41.412 -6.784 -14.942 1.00 42.59 86 PHE A O 1
ATOM 687 N N . ALA A 1 87 ? -40.987 -5.627 -16.834 1.00 52.53 87 ALA A N 1
ATOM 688 C CA . ALA A 1 87 ? -40.431 -6.628 -17.763 1.00 52.53 87 ALA A CA 1
ATOM 689 C C . ALA A 1 87 ? -39.326 -7.600 -17.270 1.00 52.53 87 ALA A C 1
ATOM 691 O O . ALA A 1 87 ? -38.687 -7.406 -16.244 1.00 52.53 87 ALA A O 1
ATOM 692 N N . LEU A 1 88 ? -39.078 -8.644 -18.080 1.00 50.47 88 LEU A N 1
ATOM 693 C CA . LEU A 1 88 ? -38.008 -9.640 -17.906 1.00 50.47 88 LEU A CA 1
ATOM 694 C C . LEU A 1 88 ? -36.610 -9.030 -18.110 1.00 50.47 88 LEU A C 1
ATOM 696 O O . LEU A 1 88 ? -36.398 -8.260 -19.047 1.00 50.47 88 LEU A O 1
ATOM 700 N N . PHE A 1 89 ? -35.640 -9.466 -17.302 1.00 53.69 89 PHE A N 1
ATOM 701 C CA . PHE A 1 89 ? -34.232 -9.076 -17.414 1.00 53.69 89 PHE A CA 1
ATOM 702 C C . PHE A 1 89 ? -33.352 -10.284 -17.765 1.00 53.69 89 PHE A C 1
ATOM 704 O O . PHE A 1 89 ? -33.531 -11.374 -17.223 1.00 53.69 89 PHE A O 1
ATOM 711 N N . LYS A 1 90 ? -32.383 -10.080 -18.665 1.00 59.22 90 LYS A N 1
ATOM 712 C CA . LYS A 1 90 ? -31.301 -11.032 -18.958 1.00 59.22 90 LYS A CA 1
ATOM 713 C C . LYS A 1 90 ? -30.091 -10.649 -18.106 1.00 59.22 90 LYS A C 1
ATOM 715 O O . LYS A 1 90 ? -29.620 -9.520 -18.218 1.00 59.22 90 LYS A O 1
ATOM 720 N N . LEU A 1 91 ? -29.599 -11.573 -17.283 1.00 60.38 91 LEU A N 1
ATOM 721 C CA . LEU A 1 91 ? -28.426 -11.378 -16.428 1.00 60.38 91 LEU A CA 1
ATOM 722 C C . LEU A 1 91 ? -27.364 -12.434 -16.755 1.00 60.38 91 LEU A C 1
ATOM 724 O O . LEU A 1 91 ? -27.686 -13.555 -17.154 1.00 60.38 91 LEU A O 1
ATOM 728 N N . GLU A 1 92 ? -26.097 -12.069 -16.598 1.00 68.38 92 GLU A N 1
ATOM 729 C CA . GLU A 1 92 ? -24.978 -13.007 -16.671 1.00 68.38 92 GLU A CA 1
ATOM 730 C C . GLU A 1 92 ? -24.643 -13.489 -15.256 1.00 68.38 92 GLU A C 1
ATOM 732 O O . GLU A 1 92 ? -24.485 -12.674 -14.347 1.00 68.38 92 GLU A O 1
ATOM 737 N N . GLN A 1 93 ? -24.546 -14.805 -15.061 1.00 73.25 93 GLN A N 1
ATOM 738 C CA . GLN A 1 93 ? -24.093 -15.411 -13.809 1.00 73.25 93 GLN A CA 1
ATOM 739 C C . GLN A 1 93 ? -22.652 -15.891 -13.979 1.00 73.25 93 GLN A C 1
ATOM 741 O O . GLN A 1 93 ? -22.343 -16.575 -14.953 1.00 73.25 93 GLN A O 1
ATOM 746 N N . VAL A 1 94 ? -21.770 -15.555 -13.036 1.00 74.00 94 VAL A N 1
ATOM 747 C CA . VAL A 1 94 ? -20.379 -16.034 -13.033 1.00 74.00 94 VAL A CA 1
ATOM 748 C C . VAL A 1 94 ? -20.348 -17.490 -12.567 1.00 74.00 94 VAL A C 1
ATOM 750 O O . VAL A 1 94 ? -20.801 -17.798 -11.467 1.00 74.00 94 VAL A O 1
ATOM 753 N N . ILE A 1 95 ? -19.831 -18.380 -13.416 1.00 78.56 95 ILE A N 1
ATOM 754 C CA . ILE A 1 95 ? -19.696 -19.823 -13.147 1.00 78.56 95 ILE A CA 1
ATOM 755 C C . ILE A 1 95 ? -18.288 -20.162 -12.674 1.00 78.56 95 ILE A C 1
ATOM 757 O O . ILE A 1 95 ? -18.109 -21.040 -11.833 1.00 78.56 95 ILE A O 1
ATOM 761 N N . GLY A 1 96 ? -17.299 -19.427 -13.172 1.00 72.44 96 GLY A N 1
ATOM 762 C CA . GLY A 1 96 ? -15.926 -19.539 -12.721 1.00 72.44 96 GLY A CA 1
ATOM 763 C C . GLY A 1 96 ? -15.115 -18.322 -13.134 1.00 72.44 96 GLY A C 1
ATOM 764 O O . GLY A 1 96 ? -15.366 -17.699 -14.169 1.00 72.44 96 GLY A O 1
ATOM 765 N N . GLU A 1 97 ? -14.121 -18.002 -12.321 1.00 70.19 97 GLU A N 1
ATOM 766 C CA . GLU A 1 97 ? -13.118 -16.986 -12.604 1.00 70.19 97 GLU A CA 1
ATOM 767 C C . GLU A 1 97 ? -11.729 -17.594 -12.436 1.00 70.19 97 GLU A C 1
ATOM 769 O O . GLU A 1 97 ? -11.512 -18.491 -11.619 1.00 70.19 97 GLU A O 1
ATOM 774 N N . GLY A 1 98 ? -10.788 -17.135 -13.250 1.00 71.00 98 GLY A N 1
ATOM 775 C CA . GLY A 1 98 ? -9.407 -17.569 -13.167 1.00 71.00 98 GLY A CA 1
ATOM 776 C C . GLY A 1 98 ? -8.479 -16.533 -13.769 1.00 71.00 98 GLY A C 1
ATOM 777 O O . GLY A 1 98 ? -8.820 -15.841 -14.730 1.00 71.00 98 GLY A O 1
ATOM 778 N N . PHE A 1 99 ? -7.276 -16.452 -13.220 1.00 75.94 99 PHE A N 1
ATOM 779 C CA . PHE A 1 99 ? -6.208 -15.640 -13.776 1.00 75.94 99 PHE A CA 1
ATOM 780 C C . PHE A 1 99 ? -4.952 -16.485 -13.945 1.00 75.94 99 PHE A C 1
ATOM 782 O O . PHE A 1 99 ? -4.725 -17.456 -13.218 1.00 75.94 99 PHE A O 1
ATOM 789 N N . ARG A 1 100 ? -4.124 -16.131 -14.928 1.00 71.44 100 ARG A N 1
ATOM 790 C CA . ARG A 1 100 ? -2.798 -16.728 -15.083 1.00 71.44 100 ARG A CA 1
ATOM 791 C C . ARG A 1 100 ? -1.842 -15.747 -15.738 1.00 71.44 100 ARG A C 1
ATOM 793 O O . ARG A 1 100 ? -2.193 -15.077 -16.707 1.00 71.44 100 ARG A O 1
ATOM 800 N N . GLN A 1 101 ? -0.626 -15.708 -15.212 1.00 66.00 101 GLN A N 1
ATOM 801 C CA . GLN A 1 101 ? 0.476 -14.923 -15.749 1.00 66.00 101 GLN A CA 1
ATOM 802 C C . GLN A 1 101 ? 1.346 -15.792 -16.669 1.00 66.00 101 GLN A C 1
ATOM 804 O O . GLN A 1 101 ? 1.535 -16.986 -16.408 1.00 66.00 101 GLN A O 1
ATOM 809 N N . ILE A 1 102 ? 1.879 -15.207 -17.741 1.00 78.88 102 ILE A N 1
ATOM 810 C CA . ILE A 1 102 ? 2.883 -15.837 -18.609 1.00 78.88 102 ILE A CA 1
ATOM 811 C C . ILE A 1 102 ? 4.065 -14.907 -18.859 1.00 78.88 102 ILE A C 1
ATOM 813 O O . ILE A 1 102 ? 3.897 -13.697 -18.973 1.00 78.88 102 ILE A O 1
ATOM 817 N N . LEU A 1 103 ? 5.249 -15.502 -19.005 1.00 76.62 103 LEU A N 1
ATOM 818 C CA . LEU A 1 103 ? 6.466 -14.841 -19.465 1.00 76.62 103 LEU A CA 1
ATOM 819 C C . LEU A 1 103 ? 6.801 -15.340 -20.876 1.00 76.62 103 LEU A C 1
ATOM 821 O O . LEU A 1 103 ? 6.985 -16.540 -21.081 1.00 76.62 103 LEU A O 1
ATOM 825 N N . VAL A 1 104 ? 6.913 -14.422 -21.832 1.00 78.50 104 VAL A N 1
ATOM 826 C CA . VAL A 1 104 ? 7.363 -14.700 -23.201 1.00 78.50 104 VAL A CA 1
ATOM 827 C C . VAL A 1 104 ? 8.762 -14.121 -23.376 1.00 78.50 104 VAL A C 1
ATOM 829 O O . VAL A 1 104 ? 8.940 -12.904 -23.340 1.00 78.50 104 VAL A O 1
ATOM 832 N N . GLU A 1 105 ? 9.760 -14.985 -23.558 1.00 80.31 105 GLU A N 1
ATOM 833 C CA . GLU A 1 105 ? 11.150 -14.587 -23.800 1.00 80.31 105 GLU A CA 1
ATOM 834 C C . GLU A 1 105 ? 11.536 -14.802 -25.269 1.00 80.31 105 GLU A C 1
ATOM 836 O O . GLU A 1 105 ? 11.270 -15.862 -25.838 1.00 80.31 105 GLU A O 1
ATOM 841 N N . ARG A 1 106 ? 12.202 -13.812 -25.877 1.00 83.88 106 ARG A N 1
ATOM 842 C CA . ARG A 1 106 ? 12.741 -13.904 -27.241 1.00 83.88 106 ARG A CA 1
ATOM 843 C C . ARG A 1 106 ? 14.088 -13.197 -27.354 1.00 83.88 106 ARG A C 1
ATOM 845 O O . ARG A 1 106 ? 14.362 -12.238 -26.638 1.00 83.88 106 ARG A O 1
ATOM 852 N N . ARG A 1 107 ? 14.921 -13.683 -28.275 1.00 81.81 107 ARG A N 1
ATOM 853 C CA . ARG A 1 107 ? 16.070 -12.950 -28.809 1.00 81.81 107 ARG A CA 1
ATOM 854 C C . ARG A 1 107 ? 15.763 -12.539 -30.235 1.00 81.81 107 ARG A C 1
ATOM 856 O O . ARG A 1 107 ? 15.384 -13.399 -31.030 1.00 81.81 107 ARG A O 1
ATOM 863 N N . GLU A 1 108 ? 15.938 -11.265 -30.532 1.00 82.62 108 GLU A N 1
ATOM 864 C CA . GLU A 1 108 ? 15.722 -10.708 -31.859 1.00 82.62 108 GLU A CA 1
ATOM 865 C C . GLU A 1 108 ? 17.018 -10.106 -32.391 1.00 82.62 108 GLU A C 1
ATOM 867 O O . GLU A 1 108 ? 17.758 -9.452 -31.652 1.00 82.62 108 GLU A O 1
ATOM 872 N N . ARG A 1 109 ? 17.302 -10.352 -33.675 1.00 79.50 109 ARG A N 1
ATOM 873 C CA . ARG A 1 109 ? 18.409 -9.690 -34.364 1.00 79.50 109 ARG A CA 1
ATOM 874 C C . ARG A 1 109 ? 17.935 -8.371 -34.943 1.00 79.50 109 ARG A C 1
ATOM 876 O O . ARG A 1 109 ? 16.995 -8.345 -35.732 1.00 79.50 109 ARG A O 1
ATOM 883 N N . VAL A 1 110 ? 18.647 -7.313 -34.600 1.00 78.94 110 VAL A N 1
ATOM 884 C CA . VAL A 1 110 ? 18.464 -5.983 -35.157 1.00 78.94 110 VAL A CA 1
ATOM 885 C C . VAL A 1 110 ? 19.329 -5.864 -36.424 1.00 78.94 110 VAL A C 1
ATOM 887 O O . VAL A 1 110 ? 20.518 -6.186 -36.367 1.00 78.94 110 VAL A O 1
ATOM 890 N N . PRO A 1 111 ? 18.776 -5.442 -37.582 1.00 75.19 111 PRO A N 1
ATOM 891 C CA . PRO A 1 111 ? 19.491 -5.454 -38.866 1.00 75.19 111 PRO A CA 1
ATOM 892 C C . PRO A 1 111 ? 20.733 -4.558 -38.924 1.00 75.19 111 PRO A C 1
ATOM 894 O O . PRO A 1 111 ? 21.598 -4.763 -39.774 1.00 75.19 111 PRO A O 1
ATOM 897 N N . VAL A 1 112 ? 20.805 -3.555 -38.047 1.00 75.62 112 VAL A N 1
ATOM 898 C CA . VAL A 1 112 ? 21.895 -2.580 -37.972 1.00 75.62 112 VAL A CA 1
ATOM 899 C C . VAL A 1 112 ? 22.451 -2.584 -36.547 1.00 75.62 112 VAL A C 1
ATOM 901 O O . VAL A 1 112 ? 21.647 -2.610 -35.612 1.00 75.62 112 VAL A O 1
ATOM 904 N N . PRO A 1 113 ? 23.784 -2.531 -36.359 1.00 69.69 113 PRO A N 1
ATOM 905 C CA . PRO A 1 113 ? 24.381 -2.420 -35.036 1.00 69.69 113 PRO A CA 1
ATOM 906 C C . PRO A 1 113 ? 23.833 -1.211 -34.271 1.00 69.69 113 PRO A C 1
ATOM 908 O O . PRO A 1 113 ? 23.903 -0.071 -34.742 1.00 69.69 113 PRO A O 1
ATOM 911 N N . VAL A 1 114 ? 23.273 -1.478 -33.097 1.00 63.94 114 VAL A N 1
ATOM 912 C CA . VAL A 1 114 ? 22.780 -0.493 -32.144 1.00 63.94 114 VAL A CA 1
ATOM 913 C C . VAL A 1 114 ? 23.987 0.156 -31.486 1.00 63.94 114 VAL A C 1
ATOM 915 O O . VAL A 1 114 ? 24.755 -0.494 -30.784 1.00 63.94 114 VAL A O 1
ATOM 918 N N . VAL A 1 115 ? 24.156 1.452 -31.714 1.00 61.66 115 VAL A N 1
ATOM 919 C CA . VAL A 1 115 ? 25.226 2.243 -31.092 1.00 61.66 115 VAL A CA 1
ATOM 920 C C . VAL A 1 115 ? 24.705 3.128 -29.981 1.00 61.66 115 VAL A C 1
ATOM 922 O O . VAL A 1 115 ? 25.501 3.586 -29.161 1.00 61.66 115 VAL A O 1
ATOM 925 N N . ARG A 1 116 ? 23.383 3.321 -29.902 1.00 65.62 116 ARG A N 1
ATOM 926 C CA . ARG A 1 116 ? 22.741 3.915 -28.731 1.00 65.62 116 ARG A CA 1
ATOM 927 C C . ARG A 1 116 ? 21.443 3.202 -28.403 1.00 65.62 116 ARG A C 1
ATOM 929 O O . ARG A 1 116 ? 20.610 2.957 -29.275 1.00 65.62 116 ARG A O 1
ATOM 936 N N . ASN A 1 117 ? 21.269 2.903 -27.129 1.00 73.31 117 ASN A N 1
ATOM 937 C CA . ASN A 1 117 ? 20.009 2.474 -26.552 1.00 73.31 117 ASN A CA 1
ATOM 938 C C . ASN A 1 117 ? 19.741 3.295 -25.293 1.00 73.31 117 ASN A C 1
ATOM 940 O O . ASN A 1 117 ? 20.662 3.815 -24.670 1.00 73.31 117 ASN A O 1
ATOM 944 N N . VAL A 1 118 ? 18.472 3.421 -24.928 1.00 83.50 118 VAL A N 1
ATOM 945 C CA . VAL A 1 118 ? 18.084 3.952 -23.623 1.00 83.50 118 VAL A CA 1
ATOM 946 C C . VAL A 1 118 ? 17.892 2.741 -22.722 1.00 83.50 118 VAL A C 1
ATOM 948 O O . VAL A 1 118 ? 17.015 1.917 -22.970 1.00 83.50 118 VAL A O 1
ATOM 951 N N . VAL A 1 119 ? 18.764 2.574 -21.732 1.00 88.12 119 VAL A N 1
ATOM 952 C CA . VAL A 1 119 ? 18.627 1.518 -20.727 1.00 88.12 119 VAL A CA 1
ATOM 953 C C . VAL A 1 119 ? 17.734 2.053 -19.627 1.00 88.12 119 VAL A C 1
ATOM 955 O O . VAL A 1 119 ? 17.950 3.159 -19.126 1.00 88.12 119 VAL A O 1
ATOM 958 N N . VAL A 1 120 ? 16.716 1.278 -19.276 1.00 90.56 120 VAL A N 1
ATOM 959 C CA . VAL A 1 120 ? 15.661 1.705 -18.366 1.00 90.56 120 VAL A CA 1
ATOM 960 C C . VAL A 1 120 ? 15.417 0.659 -17.298 1.00 90.56 120 VAL A C 1
ATOM 962 O O . VAL A 1 120 ? 15.579 -0.535 -17.541 1.00 90.56 120 VAL A O 1
ATOM 965 N N . GLU A 1 121 ? 14.988 1.118 -16.132 1.00 93.19 121 GLU A N 1
ATOM 966 C CA . GLU A 1 121 ? 14.481 0.269 -15.060 1.00 93.19 121 GLU A CA 1
ATOM 967 C C . GLU A 1 121 ? 13.074 0.725 -14.680 1.00 93.19 121 GLU A C 1
ATOM 969 O O . GLU A 1 121 ? 12.770 1.922 -14.693 1.00 93.19 121 GLU A O 1
ATOM 974 N N . VAL A 1 122 ? 12.211 -0.230 -14.335 1.00 92.06 122 VAL A N 1
ATOM 975 C CA . VAL A 1 122 ? 10.870 0.059 -13.817 1.00 92.06 122 VAL A CA 1
ATOM 976 C C . VAL A 1 122 ? 10.934 0.015 -12.300 1.00 92.06 122 VAL A C 1
ATOM 978 O O . VAL A 1 122 ? 11.086 -1.051 -11.706 1.00 92.06 122 VAL A O 1
ATOM 981 N N . VAL A 1 123 ? 10.820 1.179 -11.673 1.00 93.75 123 VAL A N 1
ATOM 982 C CA . VAL A 1 123 ? 10.746 1.324 -10.222 1.00 93.75 123 VAL A CA 1
ATOM 983 C C . VAL A 1 123 ? 9.328 0.998 -9.769 1.00 93.75 123 VAL A C 1
ATOM 985 O O . VAL A 1 123 ? 8.362 1.505 -10.340 1.00 93.75 123 VAL A O 1
ATOM 988 N N . VAL A 1 124 ? 9.202 0.163 -8.736 1.00 92.62 124 VAL A N 1
ATOM 989 C CA . VAL A 1 124 ? 7.924 -0.255 -8.139 1.00 92.62 124 VAL A CA 1
ATOM 990 C C . VAL A 1 124 ? 7.850 0.282 -6.711 1.00 92.62 124 VAL A C 1
ATOM 992 O O . VAL A 1 124 ? 8.309 -0.392 -5.789 1.00 92.62 124 VAL A O 1
ATOM 995 N N . PRO A 1 125 ? 7.318 1.497 -6.491 1.00 88.94 125 PRO A N 1
ATOM 996 C CA . PRO A 1 125 ? 7.305 2.100 -5.165 1.00 88.94 125 PRO A CA 1
ATOM 997 C C . PRO A 1 125 ? 6.526 1.234 -4.165 1.00 88.94 125 PRO A C 1
ATOM 999 O O . PRO A 1 125 ? 5.461 0.715 -4.509 1.00 88.94 125 PRO A O 1
ATOM 1002 N N . PRO A 1 126 ? 7.018 1.072 -2.925 1.00 83.50 126 PRO A N 1
ATOM 1003 C CA . PRO A 1 126 ? 6.284 0.328 -1.915 1.00 83.50 126 PRO A CA 1
ATOM 1004 C C . PRO A 1 126 ? 5.010 1.082 -1.513 1.00 83.50 126 PRO A C 1
ATOM 1006 O O . PRO A 1 126 ? 4.933 2.310 -1.605 1.00 83.50 126 PRO A O 1
ATOM 1009 N N . ALA A 1 127 ? 4.020 0.340 -1.020 1.00 82.12 127 ALA A N 1
ATOM 1010 C CA . ALA A 1 127 ? 2.892 0.921 -0.305 1.00 82.12 127 ALA A CA 1
ATOM 1011 C C . ALA A 1 127 ? 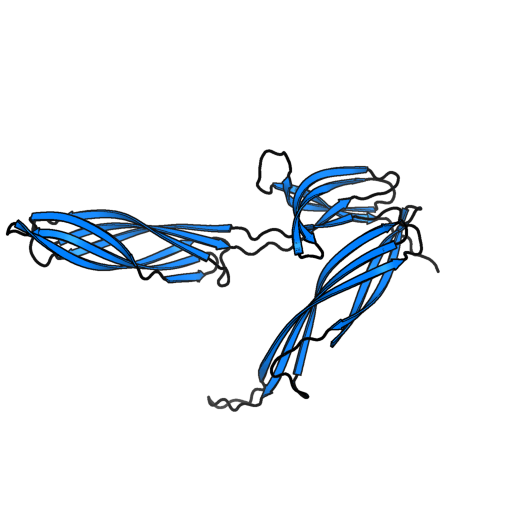3.393 1.780 0.863 1.00 82.12 127 ALA A C 1
ATOM 1013 O O . ALA A 1 127 ? 4.214 1.339 1.669 1.00 82.12 127 ALA A O 1
ATOM 1014 N N . GLY A 1 128 ? 2.903 3.017 0.944 1.00 82.06 128 GLY A N 1
ATOM 1015 C CA . GLY A 1 128 ? 3.149 3.866 2.105 1.00 82.06 128 GLY A CA 1
ATOM 1016 C C . GLY A 1 128 ? 2.440 3.313 3.341 1.00 82.06 128 GLY A C 1
ATOM 1017 O O . GLY A 1 128 ? 1.426 2.631 3.227 1.00 82.06 128 GLY A O 1
ATOM 1018 N N . VAL A 1 129 ? 2.940 3.635 4.530 1.00 87.25 129 VAL A N 1
ATOM 1019 C CA . VAL A 1 129 ? 2.206 3.375 5.775 1.00 87.25 129 VAL A CA 1
ATOM 1020 C C . VAL A 1 129 ? 1.241 4.531 6.006 1.00 87.25 129 VAL A C 1
ATOM 1022 O O . VAL A 1 129 ? 1.659 5.689 6.031 1.00 87.25 129 VAL A O 1
ATOM 1025 N N . VAL A 1 130 ? -0.041 4.222 6.185 1.00 91.00 130 VAL A N 1
ATOM 1026 C CA . VAL A 1 130 ? -1.039 5.195 6.639 1.00 91.00 130 VAL A CA 1
ATOM 1027 C C . VAL A 1 130 ? -1.283 4.973 8.122 1.00 91.00 130 VAL A C 1
ATOM 1029 O O . VAL A 1 130 ? -1.467 3.840 8.567 1.00 91.00 130 VAL A O 1
ATOM 1032 N N . SER A 1 131 ? -1.259 6.036 8.915 1.00 94.81 131 SER A N 1
ATOM 1033 C CA . SER A 1 131 ? -1.527 5.931 10.344 1.00 94.81 131 SER A CA 1
ATOM 1034 C C . SER A 1 131 ? -2.298 7.129 10.866 1.00 94.81 131 SER A C 1
ATOM 1036 O O . SER A 1 131 ? -2.317 8.209 10.274 1.00 94.81 131 SER A O 1
ATOM 1038 N N . GLY A 1 132 ? -2.982 6.906 11.978 1.00 94.75 132 GLY A N 1
ATOM 1039 C CA . GLY A 1 132 ? -3.729 7.933 12.678 1.00 94.75 132 GLY A CA 1
ATOM 1040 C C . GLY A 1 132 ? -3.842 7.589 14.148 1.00 94.75 132 GLY A C 1
ATOM 1041 O O . GLY A 1 132 ? -3.864 6.417 14.528 1.00 94.75 132 GLY A O 1
ATOM 1042 N N . ARG A 1 133 ? -3.926 8.624 14.979 1.00 96.56 133 ARG A N 1
ATOM 1043 C CA . ARG A 1 133 ? -4.088 8.495 16.424 1.00 96.56 133 ARG A CA 1
ATOM 1044 C C . ARG A 1 133 ? -5.199 9.420 16.890 1.00 96.56 133 ARG A C 1
ATOM 1046 O O . ARG A 1 133 ? -5.268 10.567 16.455 1.00 96.56 133 ARG A O 1
ATOM 1053 N N . GLN A 1 134 ? -6.042 8.931 17.789 1.00 95.62 134 GLN A N 1
ATOM 1054 C CA . GLN A 1 134 ? -7.062 9.740 18.443 1.00 95.62 134 GLN A CA 1
ATOM 1055 C C . GLN A 1 134 ? -7.139 9.382 19.923 1.00 95.62 134 GLN A C 1
ATOM 1057 O O . GLN A 1 134 ? -7.063 8.215 20.302 1.00 95.62 134 GLN A O 1
ATOM 1062 N N . GLN A 1 135 ? -7.363 10.400 20.747 1.00 94.25 135 GLN A N 1
ATOM 1063 C CA . GLN A 1 135 ? -7.656 10.251 22.166 1.00 94.25 135 GLN A CA 1
ATOM 1064 C C . GLN A 1 135 ? -9.105 10.668 22.438 1.00 94.25 135 GLN A C 1
ATOM 1066 O O . GLN A 1 135 ? -9.610 11.614 21.823 1.00 94.25 135 GLN A O 1
ATOM 1071 N N . ILE A 1 136 ? -9.773 9.976 23.361 1.00 88.56 136 ILE A N 1
ATOM 1072 C CA . ILE A 1 136 ? -11.098 10.350 23.868 1.00 88.56 136 ILE A CA 1
ATOM 1073 C C . ILE A 1 136 ? -11.142 10.291 25.392 1.00 88.56 136 ILE A C 1
ATOM 1075 O O . ILE A 1 136 ? -10.353 9.596 26.036 1.00 88.56 136 ILE A O 1
ATOM 1079 N N . ILE A 1 137 ? -12.120 10.999 25.951 1.00 89.19 137 ILE A N 1
ATOM 1080 C CA . ILE A 1 137 ? -12.474 10.940 27.364 1.00 89.19 137 ILE A CA 1
ATOM 1081 C C . ILE A 1 137 ? -13.872 10.339 27.475 1.00 89.19 137 ILE A C 1
ATOM 1083 O O . ILE A 1 137 ? -14.814 10.827 26.852 1.00 89.19 137 ILE A O 1
ATOM 1087 N N . VAL A 1 138 ? -14.002 9.290 28.282 1.00 85.25 138 VAL A N 1
ATOM 1088 C CA . VAL A 1 138 ? -15.282 8.686 28.648 1.00 85.25 138 VAL A CA 1
ATOM 1089 C C . VAL A 1 138 ? -15.580 9.056 30.094 1.00 85.25 138 VAL A C 1
ATOM 1091 O O . VAL A 1 138 ? -14.879 8.636 31.018 1.00 85.25 138 VAL A O 1
ATOM 1094 N N . GLU A 1 139 ? -16.625 9.852 30.294 1.00 85.19 139 GLU A N 1
ATOM 1095 C CA . GLU A 1 139 ? -17.148 10.138 31.626 1.00 85.19 139 GLU A CA 1
ATOM 1096 C C . GLU A 1 139 ? -18.168 9.074 32.020 1.00 85.19 139 GLU A C 1
ATOM 1098 O O . GLU A 1 139 ? -19.089 8.763 31.265 1.00 85.19 139 GLU A O 1
ATOM 1103 N N . ASN A 1 140 ? -18.015 8.524 33.221 1.00 88.25 140 ASN A N 1
ATOM 1104 C CA . ASN A 1 140 ? -18.939 7.537 33.763 1.00 88.25 140 ASN A CA 1
ATOM 1105 C C . ASN A 1 140 ? -19.244 7.839 35.229 1.00 88.25 140 ASN A C 1
A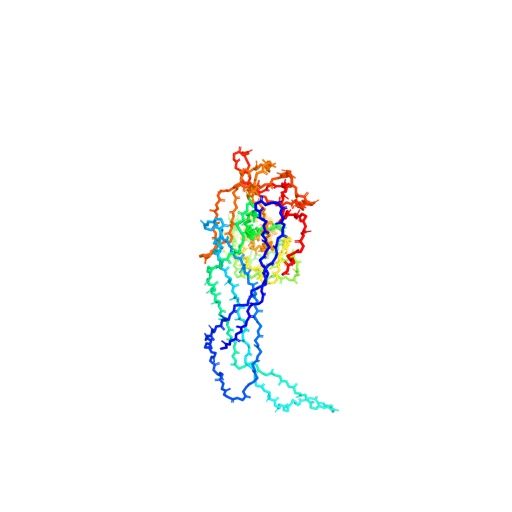TOM 1107 O O . ASN A 1 140 ? -18.371 8.262 35.989 1.00 88.25 140 ASN A O 1
ATOM 1111 N N . VAL A 1 141 ? -20.484 7.601 35.641 1.00 92.31 141 VAL A N 1
ATOM 1112 C CA . VAL A 1 141 ? -20.892 7.670 37.044 1.00 92.31 141 VAL A CA 1
ATOM 1113 C C . VAL A 1 141 ? -21.565 6.358 37.385 1.00 92.31 141 VAL A C 1
ATOM 1115 O O . VAL A 1 141 ? -22.548 5.987 36.751 1.00 92.31 141 VAL A O 1
ATOM 1118 N N . VAL A 1 142 ? -21.046 5.682 38.406 1.00 93.38 142 VAL A N 1
ATOM 1119 C CA . VAL A 1 142 ? -21.628 4.441 38.915 1.00 93.38 142 VAL A CA 1
ATOM 1120 C C . VAL A 1 142 ? -22.152 4.643 40.324 1.00 93.38 142 VAL A C 1
ATOM 1122 O O . VAL A 1 142 ? -21.504 5.288 41.151 1.00 93.38 142 VAL A O 1
ATOM 1125 N N . GLU A 1 143 ? -23.325 4.083 40.590 1.00 95.62 143 GLU A N 1
ATOM 1126 C CA . GLU A 1 143 ? -23.849 3.935 41.941 1.00 95.62 143 GLU A CA 1
ATOM 1127 C C . GLU A 1 143 ? -23.286 2.652 42.562 1.00 95.62 143 GLU A C 1
ATOM 1129 O O . GLU A 1 143 ? -23.381 1.563 41.990 1.00 95.62 143 GLU A O 1
ATOM 1134 N N . LEU A 1 144 ? -22.664 2.783 43.728 1.00 95.25 144 LEU A N 1
ATOM 1135 C CA . LEU A 1 144 ? -22.196 1.651 44.508 1.00 95.25 144 LEU A CA 1
ATOM 1136 C C . LEU A 1 144 ? -23.399 0.992 45.200 1.00 95.25 144 LEU A C 1
ATOM 1138 O O . LEU A 1 144 ? -24.280 1.692 45.696 1.00 95.25 144 LEU A O 1
ATOM 1142 N N . PRO A 1 145 ? -23.435 -0.349 45.305 1.00 93.88 145 PRO A N 1
ATOM 1143 C CA . PRO A 1 145 ? -24.573 -1.076 45.881 1.00 93.88 145 PRO A CA 1
ATOM 1144 C C . PRO A 1 145 ? -24.794 -0.768 47.370 1.00 93.88 145 PRO A C 1
ATOM 1146 O O . PRO A 1 145 ? -25.830 -1.110 47.934 1.00 93.88 145 PRO A O 1
ATOM 1149 N N . GLN A 1 146 ? -23.805 -0.145 48.006 1.00 94.38 146 GLN A N 1
ATOM 1150 C CA . GLN A 1 146 ? -23.849 0.385 49.358 1.00 94.38 146 GLN A CA 1
ATOM 1151 C C . GLN A 1 146 ? -22.844 1.543 49.479 1.00 94.38 146 GLN A C 1
ATOM 1153 O O . GLN A 1 146 ? -21.891 1.592 48.692 1.00 94.38 146 GLN A O 1
ATOM 1158 N N . PRO A 1 147 ? -23.004 2.443 50.466 1.00 96.12 147 PRO A N 1
ATOM 1159 C CA . PRO A 1 147 ? -22.032 3.495 50.733 1.00 96.12 147 PRO A CA 1
ATOM 1160 C C . PRO A 1 147 ? -20.620 2.938 50.966 1.00 96.12 147 PRO A C 1
ATOM 1162 O O . PRO A 1 147 ? -20.427 1.974 51.711 1.00 96.12 147 PRO A O 1
ATOM 1165 N N . ALA A 1 148 ? -19.628 3.557 50.331 1.00 97.44 148 ALA A N 1
ATOM 1166 C CA . ALA A 1 148 ? -18.217 3.265 50.533 1.00 97.44 148 ALA A CA 1
ATOM 1167 C C . ALA A 1 148 ? -17.546 4.334 51.402 1.00 97.44 148 ALA A C 1
ATOM 1169 O O . ALA A 1 148 ? -17.776 5.528 51.224 1.00 97.44 148 ALA A O 1
ATOM 1170 N N . ILE A 1 149 ? -16.638 3.905 52.278 1.00 97.12 149 ILE A N 1
ATOM 1171 C CA . ILE A 1 149 ? -15.733 4.801 53.011 1.00 97.12 149 ILE A CA 1
ATOM 1172 C C . ILE A 1 149 ? -14.617 5.291 52.080 1.00 97.12 149 ILE A C 1
ATOM 1174 O O . ILE A 1 149 ? -14.235 6.459 52.102 1.00 97.12 149 ILE A O 1
ATOM 1178 N N . LYS A 1 150 ? -14.059 4.386 51.265 1.00 95.56 150 LYS A N 1
ATOM 1179 C CA . LYS A 1 150 ? -12.991 4.697 50.305 1.00 95.56 150 LYS A CA 1
ATOM 1180 C C . LYS A 1 150 ? -12.946 3.710 49.148 1.00 95.56 150 LYS A C 1
ATOM 1182 O O . LYS A 1 150 ? -13.322 2.544 49.288 1.00 95.56 150 LYS A O 1
ATOM 1187 N N . ILE A 1 151 ? -12.387 4.165 48.031 1.00 97.62 151 ILE A N 1
ATOM 1188 C CA . ILE A 1 151 ? -12.019 3.303 46.907 1.00 97.62 151 ILE A CA 1
ATOM 1189 C C . ILE A 1 151 ? -10.638 2.717 47.175 1.00 97.62 151 ILE A C 1
ATOM 1191 O O . ILE A 1 151 ? -9.697 3.440 47.500 1.00 97.62 151 ILE A O 1
ATOM 1195 N N . LYS A 1 152 ? -10.531 1.396 47.064 1.00 95.94 152 LYS A N 1
ATOM 1196 C CA . LYS A 1 152 ? -9.260 0.681 47.158 1.00 95.94 152 LYS A CA 1
ATOM 1197 C C . LYS A 1 152 ? -8.542 0.712 45.816 1.00 95.94 152 LYS A C 1
ATOM 1199 O O . LYS A 1 152 ? -7.354 1.005 45.775 1.00 95.94 152 LYS A O 1
ATOM 1204 N N . GLU A 1 153 ? -9.258 0.383 44.745 1.00 95.12 153 GLU A N 1
ATOM 1205 C CA . GLU A 1 153 ? -8.674 0.225 43.417 1.00 95.12 153 GLU A CA 1
ATOM 1206 C C . GLU A 1 153 ? -9.747 0.276 42.328 1.00 95.12 153 GLU A C 1
ATOM 1208 O O . GLU A 1 153 ? -10.879 -0.165 42.543 1.00 95.12 153 GLU A O 1
ATOM 1213 N N . VAL A 1 154 ? -9.372 0.768 41.149 1.00 95.31 154 VAL A N 1
ATOM 1214 C CA . VAL A 1 154 ? -10.163 0.643 39.926 1.00 95.31 154 VAL A CA 1
ATOM 1215 C C . VAL A 1 154 ? -9.259 0.061 38.846 1.00 95.31 154 VAL A C 1
ATOM 1217 O O . VAL A 1 154 ? -8.270 0.685 38.476 1.00 95.31 154 VAL A O 1
ATOM 1220 N N . GLN A 1 155 ? -9.595 -1.126 38.348 1.00 94.56 155 GLN A N 1
ATOM 1221 C CA . GLN A 1 155 ? -8.881 -1.782 37.252 1.00 94.56 155 GLN A CA 1
ATOM 1222 C C . GLN A 1 155 ? -9.785 -1.834 36.028 1.00 94.56 155 GLN A C 1
ATOM 1224 O O . GLN A 1 155 ? -10.971 -2.130 36.157 1.00 94.56 155 GLN A O 1
ATOM 1229 N N . GLY A 1 156 ? -9.242 -1.552 34.848 1.00 94.56 156 GLY A N 1
ATOM 1230 C CA . GLY A 1 156 ? -9.980 -1.604 33.591 1.00 94.56 156 GLY A CA 1
ATOM 1231 C C . GLY A 1 156 ? -9.220 -2.377 32.527 1.00 94.56 156 GLY A C 1
ATOM 1232 O O . GLY A 1 156 ? -7.993 -2.363 32.498 1.00 94.56 156 GLY A O 1
ATOM 1233 N N . GLN A 1 157 ? -9.964 -3.027 31.640 1.00 96.25 157 GLN A N 1
ATOM 1234 C CA . GLN A 1 157 ? -9.435 -3.691 30.461 1.00 96.25 157 GLN A CA 1
ATOM 1235 C C . GLN A 1 157 ? -10.337 -3.409 29.260 1.00 96.25 157 GLN A C 1
ATOM 1237 O O . GLN A 1 157 ? -11.565 -3.439 29.364 1.00 96.25 157 GLN A O 1
ATOM 1242 N N . ILE A 1 158 ? -9.716 -3.161 28.109 1.00 96.00 158 ILE A N 1
ATOM 1243 C CA . ILE A 1 158 ? -10.411 -3.034 26.829 1.00 96.00 158 ILE A CA 1
ATOM 1244 C C . ILE A 1 158 ? -10.717 -4.441 26.304 1.00 96.00 158 ILE A C 1
ATOM 1246 O O . ILE A 1 158 ? -9.853 -5.316 26.299 1.00 96.00 158 ILE A O 1
ATOM 1250 N N . THR A 1 159 ? -11.948 -4.664 25.861 1.00 94.00 159 THR A N 1
ATOM 1251 C CA . THR A 1 159 ? -12.430 -5.955 25.357 1.00 94.00 159 THR A CA 1
ATOM 1252 C C . THR A 1 159 ? -13.352 -5.762 24.159 1.00 94.00 159 THR A C 1
ATOM 1254 O O . THR A 1 159 ? -13.900 -4.677 23.955 1.00 94.00 159 THR A O 1
ATOM 1257 N N . ASP A 1 160 ? -13.531 -6.832 23.382 1.00 94.62 160 ASP A N 1
ATOM 1258 C CA . ASP A 1 160 ? -14.489 -6.916 22.275 1.00 94.62 160 ASP A CA 1
ATOM 1259 C C . ASP A 1 160 ? -14.340 -5.790 21.236 1.00 94.62 160 ASP A C 1
ATOM 1261 O O . ASP A 1 160 ? -15.329 -5.232 20.758 1.00 94.62 160 ASP A O 1
ATOM 1265 N N . LEU A 1 161 ? -13.087 -5.470 20.894 1.00 95.62 161 LEU A N 1
ATOM 1266 C CA . LEU A 1 161 ? -12.753 -4.481 19.876 1.00 95.62 161 LEU A CA 1
ATOM 1267 C C . LEU A 1 161 ? -13.267 -4.904 18.502 1.00 95.62 161 LEU A C 1
ATOM 1269 O O . LEU A 1 161 ? -13.054 -6.028 18.043 1.00 95.62 161 LEU A O 1
ATOM 1273 N N . ARG A 1 162 ? -13.897 -3.956 17.820 1.00 94.44 162 ARG A N 1
ATOM 1274 C CA . ARG A 1 162 ? -14.265 -4.034 16.412 1.00 94.44 162 ARG A CA 1
ATOM 1275 C C . ARG A 1 162 ? -13.840 -2.743 15.754 1.00 94.44 162 ARG A C 1
ATOM 1277 O O . ARG A 1 162 ? -14.047 -1.671 16.310 1.00 94.44 162 ARG A O 1
ATOM 1284 N N . ALA A 1 163 ? -13.269 -2.847 14.568 1.00 94.25 163 ALA A N 1
ATOM 1285 C CA . ALA A 1 163 ? -12.888 -1.683 13.801 1.00 94.25 163 ALA A CA 1
ATOM 1286 C C . ALA A 1 163 ? -13.290 -1.867 12.347 1.00 94.25 163 ALA A C 1
ATOM 1288 O O . ALA A 1 163 ? -13.263 -2.979 11.819 1.00 94.25 163 ALA A O 1
ATOM 1289 N N . ARG A 1 164 ? -13.685 -0.769 11.711 1.00 93.31 164 ARG A N 1
ATOM 1290 C CA . ARG A 1 164 ? -13.984 -0.736 10.281 1.00 93.31 164 ARG A CA 1
ATOM 1291 C C . ARG A 1 164 ? -13.781 0.665 9.739 1.00 93.31 164 ARG A C 1
ATOM 1293 O O . ARG A 1 164 ? -14.012 1.656 10.433 1.00 93.31 164 ARG A O 1
ATOM 1300 N N . VAL A 1 165 ? -13.415 0.735 8.471 1.00 90.44 165 VAL A N 1
ATOM 1301 C CA . VAL A 1 165 ? -13.433 1.983 7.714 1.00 90.44 165 VAL A CA 1
ATOM 1302 C C . VAL A 1 165 ? -14.897 2.387 7.514 1.00 90.44 165 VAL A C 1
ATOM 1304 O O . VAL A 1 165 ? -15.723 1.560 7.124 1.00 90.44 165 VAL A O 1
ATOM 1307 N N . ILE A 1 166 ? -15.249 3.630 7.851 1.00 80.25 166 ILE A N 1
ATOM 1308 C CA . ILE A 1 166 ? -16.630 4.139 7.696 1.00 80.25 166 ILE A CA 1
ATOM 1309 C C . ILE A 1 166 ? -16.764 5.162 6.572 1.00 80.25 166 ILE A C 1
ATOM 1311 O O . ILE A 1 166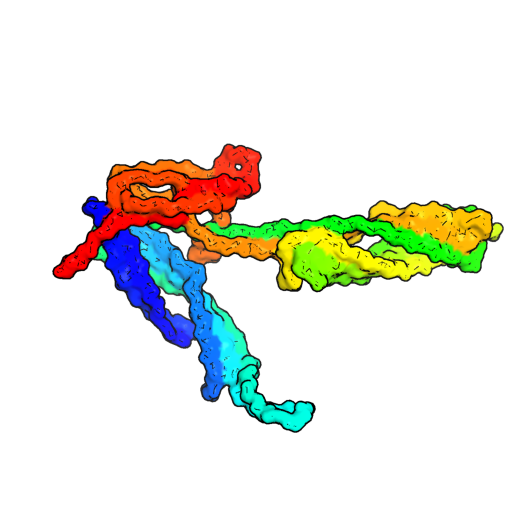 ? -17.818 5.250 5.948 1.00 80.25 166 ILE A O 1
ATOM 1315 N N . PHE A 1 167 ? -15.683 5.888 6.308 1.00 77.06 167 PHE A N 1
ATOM 1316 C CA . PHE A 1 167 ? -15.490 6.810 5.200 1.00 77.06 167 PHE A CA 1
ATOM 1317 C C . PHE A 1 167 ? -14.036 6.663 4.751 1.00 77.06 167 PHE A C 1
ATOM 1319 O O . PHE A 1 167 ? -13.198 6.247 5.557 1.00 77.06 167 PHE A O 1
ATOM 1326 N N . ASN A 1 168 ? -13.727 7.021 3.503 1.00 78.31 168 ASN A N 1
ATOM 1327 C CA . ASN A 1 168 ? -12.326 7.196 3.114 1.00 78.31 168 ASN A CA 1
ATOM 1328 C C . ASN A 1 168 ? -11.656 8.128 4.134 1.00 78.31 168 ASN A C 1
ATOM 1330 O O . ASN A 1 168 ? -12.281 9.082 4.601 1.00 78.31 168 ASN A O 1
ATOM 1334 N N . ASP A 1 169 ? -10.424 7.802 4.511 1.00 89.19 169 ASP A N 1
ATOM 1335 C CA . ASP A 1 169 ? -9.638 8.517 5.520 1.00 89.19 169 ASP A CA 1
ATOM 1336 C C . ASP A 1 169 ? -10.109 8.366 6.981 1.00 89.19 169 ASP A C 1
ATOM 1338 O O . ASP A 1 169 ? -9.664 9.110 7.855 1.00 89.19 169 ASP A O 1
ATOM 1342 N N . SER A 1 170 ? -11.029 7.451 7.312 1.00 90.19 170 SER A N 1
ATOM 1343 C CA . SER A 1 170 ? -11.540 7.343 8.690 1.00 90.19 170 SER A CA 1
ATOM 1344 C C . SER A 1 170 ? -11.917 5.933 9.133 1.00 90.19 170 SER A C 1
ATOM 1346 O O . SER A 1 170 ? -12.714 5.238 8.497 1.00 90.19 170 SER A O 1
ATOM 1348 N N . VAL A 1 171 ? -11.428 5.555 10.316 1.00 94.12 171 VAL A N 1
ATOM 1349 C CA . VAL A 1 171 ? -11.714 4.272 10.971 1.00 94.12 171 VAL A CA 1
ATOM 1350 C C . VAL A 1 171 ? -12.502 4.504 12.249 1.00 94.12 171 VAL A C 1
ATOM 1352 O O . VAL A 1 171 ? -12.063 5.242 13.130 1.00 94.12 171 VAL A O 1
ATOM 1355 N N . ILE A 1 172 ? -13.661 3.851 12.368 1.00 94.38 172 ILE A N 1
ATOM 1356 C CA . ILE A 1 172 ? -14.369 3.757 13.645 1.00 94.38 172 ILE A CA 1
ATOM 1357 C C . ILE A 1 172 ? -13.869 2.530 14.396 1.00 94.38 172 ILE A C 1
ATOM 1359 O O . ILE A 1 172 ? -13.730 1.453 13.810 1.00 94.38 172 ILE A O 1
ATOM 1363 N N . ILE A 1 173 ? -13.617 2.694 15.688 1.00 95.31 173 ILE A N 1
ATOM 1364 C CA . ILE A 1 173 ? -13.262 1.612 16.596 1.00 95.31 173 ILE A CA 1
ATOM 1365 C C . ILE A 1 173 ? -14.285 1.610 17.724 1.00 95.31 173 ILE A C 1
ATOM 1367 O O . ILE A 1 173 ? -14.495 2.622 18.392 1.00 95.31 173 ILE A O 1
ATOM 1371 N N . GLU A 1 174 ? -14.909 0.463 17.932 1.00 95.38 174 GLU A N 1
ATOM 1372 C CA . GLU A 1 174 ? -15.937 0.232 18.937 1.00 95.38 174 GLU A CA 1
ATOM 1373 C C . GLU A 1 174 ? -15.476 -0.891 19.864 1.00 95.38 174 GLU A C 1
ATOM 1375 O O . GLU A 1 174 ? -14.840 -1.853 19.430 1.00 95.38 174 GLU A O 1
ATOM 1380 N N . GLY A 1 175 ? -15.796 -0.789 21.147 1.00 92.31 175 GLY A N 1
ATOM 1381 C CA . GLY A 1 175 ? -15.426 -1.813 22.115 1.00 92.31 175 GLY A CA 1
ATOM 1382 C C . GLY A 1 175 ? -16.025 -1.562 23.485 1.00 92.31 175 GLY A C 1
ATOM 1383 O O . GLY A 1 175 ? -16.903 -0.714 23.663 1.00 92.31 175 GLY A O 1
ATOM 1384 N N . PHE A 1 176 ? -15.542 -2.314 24.469 1.00 94.38 176 PHE A N 1
ATOM 1385 C CA . PHE A 1 176 ? -16.000 -2.210 25.847 1.00 94.38 176 PHE A CA 1
ATOM 1386 C C . PHE A 1 176 ? -14.837 -2.076 26.819 1.00 94.38 176 PHE A C 1
ATOM 1388 O O . PHE A 1 176 ? -13.836 -2.781 26.715 1.00 94.38 176 PHE A O 1
ATOM 1395 N N . ILE A 1 177 ? -15.021 -1.223 27.818 1.00 95.31 177 ILE A N 1
ATOM 1396 C CA . ILE A 1 177 ? -14.177 -1.139 29.005 1.00 95.31 177 ILE A CA 1
ATOM 1397 C C . ILE A 1 177 ? -14.823 -2.034 30.062 1.00 95.31 177 ILE A C 1
ATOM 1399 O O . ILE A 1 177 ? -15.837 -1.660 30.658 1.00 95.31 177 ILE A O 1
ATOM 1403 N N . ASN A 1 178 ? -14.257 -3.217 30.288 1.00 95.00 178 ASN A N 1
ATOM 1404 C CA . ASN A 1 178 ? -14.620 -4.053 31.428 1.00 95.00 178 ASN A CA 1
ATOM 1405 C C . ASN A 1 178 ? -13.810 -3.580 32.627 1.00 95.00 178 ASN A C 1
ATOM 1407 O O . ASN A 1 178 ? -12.580 -3.596 32.603 1.00 95.00 178 ASN A O 1
ATOM 1411 N N . LYS A 1 179 ? -14.499 -3.115 33.660 1.00 93.12 179 LYS A N 1
ATOM 1412 C CA . LYS A 1 179 ? -13.888 -2.421 34.785 1.00 93.12 179 LYS A CA 1
ATOM 1413 C C . LYS A 1 179 ? -14.320 -3.056 36.094 1.00 93.12 179 LYS A C 1
ATOM 1415 O O . LYS A 1 179 ? -15.498 -3.338 36.269 1.00 93.12 179 LYS A O 1
ATOM 1420 N N . GLN A 1 180 ? -13.393 -3.219 37.026 1.00 96.12 180 GLN A N 1
ATOM 1421 C CA . GLN A 1 180 ? -13.666 -3.666 38.383 1.00 96.12 180 GLN A CA 1
ATOM 1422 C C . GLN A 1 180 ? -13.319 -2.550 39.365 1.00 96.12 180 GLN A C 1
ATOM 1424 O O . GLN A 1 180 ? -12.190 -2.061 39.398 1.00 96.12 180 GLN A O 1
ATOM 1429 N N . VAL A 1 181 ? -14.291 -2.159 40.183 1.00 96.44 181 VAL A N 1
ATOM 1430 C CA . VAL A 1 181 ? -14.111 -1.195 41.272 1.00 96.44 181 VAL A CA 1
ATOM 1431 C C . VAL A 1 181 ? -14.081 -1.972 42.574 1.00 96.44 181 VAL A C 1
ATOM 1433 O O . VAL A 1 181 ? -15.059 -2.635 42.908 1.00 96.44 181 VAL A O 1
ATOM 1436 N N . SER A 1 182 ? -12.984 -1.872 43.319 1.00 97.12 182 SER A N 1
ATOM 1437 C CA . SER A 1 182 ? -12.867 -2.415 44.670 1.00 97.12 182 SER A CA 1
ATOM 1438 C C . SER A 1 182 ? -12.943 -1.287 45.692 1.00 97.12 182 SER A C 1
ATOM 1440 O O . SER A 1 182 ? -12.212 -0.301 45.592 1.00 97.12 182 SER A O 1
ATOM 1442 N N . PHE A 1 183 ? -13.803 -1.421 46.695 1.00 97.88 183 PHE A N 1
ATOM 1443 C CA . PHE A 1 183 ? -14.070 -0.382 47.691 1.00 97.88 183 PHE A CA 1
ATOM 1444 C C . PHE A 1 183 ? -14.258 -0.980 49.086 1.00 97.88 183 PHE A C 1
ATOM 1446 O O . PHE A 1 183 ? -14.478 -2.181 49.231 1.00 97.88 183 PHE A O 1
ATOM 1453 N N . VAL A 1 184 ? -14.134 -0.142 50.113 1.00 97.81 184 VAL A N 1
ATOM 1454 C CA . VAL A 1 184 ? -14.351 -0.516 51.518 1.00 97.81 184 VAL A CA 1
ATOM 1455 C C . VAL A 1 184 ? -15.722 -0.006 51.947 1.00 97.81 184 VAL A C 1
ATOM 1457 O O . VAL A 1 184 ? -15.985 1.190 51.809 1.00 97.81 184 VAL A O 1
ATOM 1460 N N . GLY A 1 185 ? -16.585 -0.908 52.415 1.00 95.19 185 GLY A N 1
ATOM 1461 C CA . GLY A 1 185 ? -17.901 -0.570 52.961 1.00 95.19 185 GLY A CA 1
ATOM 1462 C C . GLY A 1 185 ? -17.827 0.115 54.327 1.00 95.19 185 GLY A C 1
ATOM 1463 O O . GLY A 1 185 ? -16.754 0.246 54.908 1.00 95.19 185 GLY A O 1
ATOM 1464 N N . ASP A 1 186 ? -18.979 0.534 54.839 1.00 93.19 186 ASP A N 1
ATOM 1465 C CA . ASP A 1 186 ? -19.152 1.079 56.192 1.00 93.19 186 ASP A CA 1
ATOM 1466 C C . ASP A 1 186 ? -18.875 0.062 57.314 1.00 93.19 186 ASP A C 1
ATOM 1468 O O . ASP A 1 186 ? -18.595 0.440 58.448 1.00 93.19 186 ASP A O 1
ATOM 1472 N N . ASP A 1 187 ? -18.899 -1.223 56.981 1.00 93.62 187 ASP A N 1
ATOM 1473 C CA . ASP A 1 187 ? -18.547 -2.353 57.839 1.00 93.62 187 ASP A CA 1
ATOM 1474 C C . ASP A 1 187 ? -17.076 -2.798 57.717 1.00 93.62 187 ASP A C 1
ATOM 1476 O O . ASP A 1 187 ? -16.727 -3.901 58.135 1.00 93.62 187 ASP A O 1
ATOM 1480 N N . ASP A 1 188 ? -16.219 -1.971 57.107 1.00 94.12 188 ASP A N 1
ATOM 1481 C CA . ASP A 1 188 ? -14.798 -2.240 56.837 1.00 94.12 188 ASP A CA 1
ATOM 1482 C C . ASP A 1 188 ? -14.518 -3.459 55.929 1.00 94.12 188 ASP A C 1
ATOM 1484 O O . ASP A 1 188 ? -13.365 -3.864 55.741 1.00 94.12 188 ASP A O 1
ATOM 1488 N N . ILE A 1 189 ? -15.543 -4.027 55.285 1.00 95.62 189 ILE A N 1
ATOM 1489 C CA . ILE A 1 189 ? -15.377 -5.151 54.358 1.00 95.62 189 ILE A CA 1
ATOM 1490 C C . ILE A 1 189 ? -15.068 -4.637 52.946 1.00 95.62 189 ILE A C 1
ATOM 1492 O O . ILE A 1 189 ? -15.757 -3.771 52.394 1.00 95.62 189 ILE A O 1
ATOM 1496 N N . VAL A 1 190 ? -14.036 -5.220 52.328 1.00 97.12 190 VAL A N 1
ATOM 1497 C CA . VAL A 1 190 ? -13.682 -4.967 50.925 1.00 97.12 190 VAL A CA 1
ATOM 1498 C C . VAL A 1 190 ? -14.662 -5.692 50.009 1.00 97.12 190 VAL A C 1
ATOM 1500 O O . VAL A 1 190 ? -14.828 -6.907 50.100 1.00 97.12 190 VAL A O 1
ATOM 1503 N N . ARG A 1 191 ? -15.268 -4.948 49.087 1.00 95.38 191 ARG A N 1
ATOM 1504 C CA . ARG A 1 191 ? -16.187 -5.456 48.065 1.00 95.38 191 ARG A CA 1
ATOM 1505 C C . ARG A 1 191 ? -15.726 -5.037 46.682 1.00 95.38 191 ARG A C 1
ATOM 1507 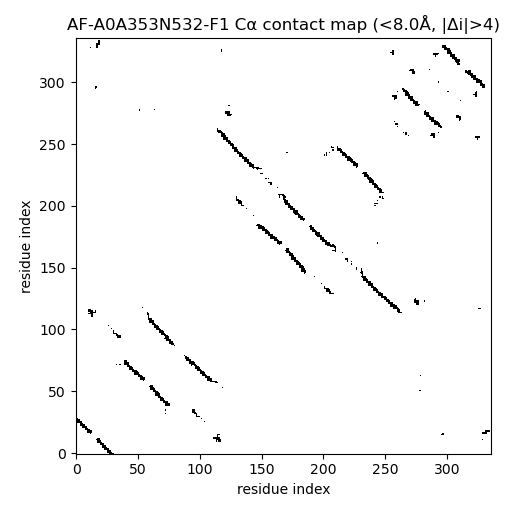O O . ARG A 1 191 ? -14.943 -4.096 46.546 1.00 95.38 191 ARG A O 1
ATOM 1514 N N . SER A 1 192 ? -16.255 -5.711 45.667 1.00 96.56 192 SER A N 1
ATOM 1515 C CA . SER A 1 192 ? -16.010 -5.361 44.275 1.00 96.56 192 SER A CA 1
ATOM 1516 C C . SER A 1 192 ? -17.306 -5.341 43.477 1.00 96.56 192 SER A C 1
ATOM 1518 O O . SER A 1 192 ? -18.182 -6.179 43.683 1.00 96.56 192 SER A O 1
ATOM 1520 N N . ILE A 1 193 ? -17.399 -4.398 42.545 1.00 96.38 193 ILE A N 1
ATOM 1521 C CA . ILE A 1 193 ? -18.406 -4.395 41.482 1.00 96.38 193 ILE A CA 1
ATOM 1522 C C . ILE A 1 193 ? -17.715 -4.386 40.128 1.00 96.38 193 ILE A C 1
ATOM 1524 O O . ILE A 1 193 ? -16.608 -3.865 39.995 1.00 96.38 193 ILE A O 1
ATOM 1528 N N . THR A 1 194 ? -18.377 -4.969 39.133 1.00 94.62 194 THR A N 1
ATOM 1529 C CA . THR A 1 194 ? -17.920 -4.945 37.742 1.00 94.62 194 THR A CA 1
ATOM 1530 C C . THR A 1 194 ? -18.856 -4.079 36.917 1.00 94.62 194 THR A C 1
ATOM 1532 O O . THR A 1 194 ? -20.072 -4.136 37.081 1.00 94.62 194 THR A O 1
ATOM 1535 N N . GLU A 1 195 ? -18.280 -3.301 36.014 1.00 92.88 195 GLU A N 1
ATOM 1536 C CA . GLU A 1 195 ? -18.980 -2.474 35.047 1.00 92.88 195 GLU A CA 1
ATOM 1537 C C . GLU A 1 195 ? -18.471 -2.786 33.645 1.00 92.88 195 GLU A C 1
ATOM 1539 O O . GLU A 1 195 ? -17.297 -3.104 33.451 1.00 92.88 195 GLU A O 1
ATOM 1544 N N . ARG A 1 196 ? -19.349 -2.643 32.657 1.00 92.94 196 ARG A N 1
ATOM 1545 C CA . ARG A 1 196 ? -19.015 -2.805 31.246 1.00 92.94 196 ARG A CA 1
ATOM 1546 C C . ARG A 1 196 ? -19.489 -1.571 30.491 1.00 92.94 196 ARG A C 1
ATOM 1548 O O . ARG A 1 196 ? -20.690 -1.389 30.317 1.00 92.94 196 ARG A O 1
ATOM 1555 N N . ILE A 1 197 ? -18.550 -0.724 30.077 1.00 91.94 197 ILE A N 1
ATOM 1556 C CA . ILE A 1 197 ? -18.847 0.584 29.477 1.00 91.94 197 ILE A CA 1
ATOM 1557 C C . ILE A 1 197 ? -18.531 0.531 27.981 1.00 91.94 197 ILE A C 1
ATOM 1559 O O . ILE A 1 197 ? -17.374 0.291 27.634 1.00 91.94 197 ILE A O 1
ATOM 1563 N N . PRO A 1 198 ? -19.511 0.724 27.085 1.00 93.12 198 PRO A N 1
ATOM 1564 C CA . PRO A 1 198 ? -19.237 0.807 25.657 1.00 93.12 198 PRO A CA 1
ATOM 1565 C C . PRO A 1 198 ? -18.489 2.105 25.329 1.00 93.12 198 PRO A C 1
ATOM 1567 O O . PRO A 1 198 ? -18.760 3.150 25.921 1.00 93.12 198 PRO A O 1
ATOM 1570 N N . PHE A 1 199 ? -17.584 2.054 24.355 1.00 91.19 199 PHE A N 1
ATOM 1571 C CA . PHE A 1 199 ? -16.959 3.245 23.784 1.00 91.19 199 PHE A CA 1
ATOM 1572 C C . PHE A 1 199 ? -16.905 3.158 22.260 1.00 91.19 199 PHE A C 1
ATOM 1574 O O . PHE A 1 199 ? -16.928 2.072 21.678 1.00 91.19 199 PHE A O 1
ATOM 1581 N N . SER A 1 200 ? -16.811 4.328 21.633 1.00 91.88 200 SER A N 1
ATOM 1582 C CA . SER A 1 200 ? -16.592 4.490 20.200 1.00 91.88 200 SER A CA 1
ATOM 1583 C C . SER A 1 200 ? -15.605 5.628 19.980 1.00 91.88 200 SER A C 1
ATOM 1585 O O . SER A 1 200 ? -15.769 6.706 20.551 1.00 91.88 200 SER A O 1
ATOM 1587 N N . ILE A 1 201 ? -14.606 5.403 19.134 1.00 91.06 201 ILE A N 1
ATOM 1588 C CA . ILE A 1 201 ? -13.613 6.401 18.740 1.00 91.06 201 ILE A CA 1
ATOM 1589 C C . ILE A 1 201 ? -13.501 6.442 17.219 1.00 91.06 201 ILE A C 1
ATOM 1591 O O . ILE A 1 201 ? -13.480 5.407 16.558 1.00 91.06 201 ILE A O 1
ATOM 1595 N N . LEU A 1 202 ? -13.458 7.653 16.670 1.00 91.94 202 LEU A N 1
ATOM 1596 C CA . LEU A 1 202 ? -13.241 7.883 15.249 1.00 91.94 202 LEU A CA 1
ATOM 1597 C C . LEU A 1 202 ? -11.812 8.382 15.052 1.00 91.94 202 LEU A C 1
ATOM 1599 O O . LEU A 1 202 ? -11.465 9.452 15.547 1.00 91.94 202 LEU A O 1
ATOM 1603 N N . VAL A 1 203 ? -10.998 7.606 14.345 1.00 95.06 203 VAL A N 1
ATOM 1604 C CA . VAL A 1 203 ? -9.605 7.941 14.041 1.00 95.06 203 VAL A CA 1
ATOM 1605 C C . VAL A 1 203 ? -9.519 8.395 12.589 1.00 95.06 203 VAL A C 1
ATOM 1607 O O . VAL A 1 203 ? -9.930 7.664 11.687 1.00 95.06 203 VAL A O 1
ATOM 1610 N N . ASN A 1 204 ? -8.980 9.592 12.363 1.00 94.31 204 ASN A N 1
ATOM 1611 C CA . ASN A 1 204 ? -8.647 10.073 11.024 1.00 94.31 204 ASN A CA 1
ATOM 1612 C C . ASN A 1 204 ? -7.321 9.436 10.582 1.00 94.31 204 ASN A C 1
ATOM 1614 O O . ASN A 1 204 ? -6.312 9.587 11.270 1.00 94.31 204 ASN A O 1
ATOM 1618 N N . VAL A 1 205 ? -7.346 8.714 9.464 1.00 95.06 205 VAL A N 1
ATOM 1619 C CA . VAL A 1 205 ? -6.209 7.984 8.892 1.00 95.06 205 VAL A CA 1
ATOM 1620 C C . VAL A 1 205 ? -6.136 8.320 7.399 1.00 95.06 205 VAL A C 1
ATOM 1622 O O . VAL A 1 205 ? -6.698 7.587 6.585 1.00 95.06 205 VAL A O 1
ATOM 1625 N N . PRO A 1 206 ? -5.486 9.430 7.011 1.00 90.31 206 PRO A N 1
ATOM 1626 C CA . PRO A 1 206 ? -5.432 9.859 5.616 1.00 90.31 206 PRO A CA 1
ATOM 1627 C C . PRO A 1 206 ? -4.852 8.782 4.690 1.00 90.31 206 PRO A C 1
ATOM 1629 O O . PRO A 1 206 ? -3.797 8.217 4.972 1.00 90.31 206 PRO A O 1
ATOM 1632 N N . GLY A 1 207 ? -5.528 8.516 3.575 1.00 87.06 207 GLY A N 1
ATOM 1633 C CA . GLY A 1 207 ? -5.160 7.510 2.581 1.00 87.06 207 GLY A CA 1
ATOM 1634 C C . GLY A 1 207 ? -5.717 6.108 2.844 1.00 87.06 207 GLY A C 1
ATOM 1635 O O . GLY A 1 207 ? -5.485 5.218 2.024 1.00 87.06 207 GLY A O 1
ATOM 1636 N N . ILE A 1 208 ? -6.446 5.883 3.946 1.00 90.81 208 ILE A N 1
ATOM 1637 C CA . ILE A 1 208 ? -7.076 4.584 4.199 1.00 90.81 208 ILE A CA 1
ATOM 1638 C C . ILE A 1 208 ? -8.354 4.417 3.369 1.00 90.81 208 ILE A C 1
ATOM 1640 O O . ILE A 1 208 ? -9.204 5.311 3.299 1.00 90.81 208 ILE A O 1
ATOM 1644 N N . THR A 1 209 ? -8.513 3.240 2.769 1.00 90.06 209 THR A N 1
ATOM 1645 C CA . THR A 1 209 ? -9.703 2.855 1.998 1.00 90.06 209 THR A CA 1
ATOM 1646 C C . THR A 1 209 ? -10.357 1.612 2.594 1.00 90.06 209 THR A C 1
ATOM 1648 O O . THR A 1 209 ? -9.764 0.942 3.434 1.00 90.06 209 THR A O 1
ATOM 1651 N N . ALA A 1 210 ? -11.580 1.287 2.167 1.00 86.38 210 ALA A N 1
ATOM 1652 C CA . ALA A 1 210 ? -12.322 0.134 2.685 1.00 86.38 210 ALA A CA 1
ATOM 1653 C C . ALA A 1 210 ? -11.594 -1.214 2.501 1.00 86.38 210 ALA A C 1
ATOM 1655 O O . ALA A 1 210 ? -11.780 -2.107 3.325 1.00 86.38 210 ALA A O 1
ATOM 1656 N N . ASP A 1 211 ? -10.750 -1.329 1.472 1.00 84.88 211 ASP A N 1
ATOM 1657 C CA . ASP A 1 211 ? -9.991 -2.545 1.152 1.00 84.88 211 ASP A CA 1
ATOM 1658 C C . ASP A 1 211 ? -8.580 -2.551 1.768 1.00 84.88 211 ASP A C 1
ATOM 1660 O O . ASP A 1 211 ? -7.856 -3.540 1.657 1.00 84.88 211 ASP A O 1
ATOM 1664 N N . THR A 1 212 ? -8.170 -1.459 2.423 1.00 86.62 212 THR A N 1
ATOM 1665 C CA . THR A 1 212 ? -6.857 -1.360 3.062 1.00 86.62 212 THR A CA 1
ATOM 1666 C C . THR A 1 212 ? -6.786 -2.312 4.261 1.00 86.62 212 THR A C 1
ATOM 1668 O O . THR A 1 212 ? -7.556 -2.138 5.207 1.00 86.62 212 THR A O 1
ATOM 1671 N N . PRO A 1 213 ? -5.856 -3.284 4.297 1.00 89.56 213 PRO A N 1
ATOM 1672 C CA . PRO A 1 213 ? -5.597 -4.038 5.515 1.00 89.56 213 PRO A CA 1
ATOM 1673 C C . PRO A 1 213 ? -4.998 -3.106 6.579 1.00 89.56 213 PRO A C 1
ATOM 1675 O O . PRO A 1 213 ? -4.091 -2.318 6.301 1.00 89.56 213 PRO A O 1
ATOM 1678 N N . PHE A 1 214 ? -5.511 -3.187 7.808 1.00 94.12 214 PHE A N 1
ATOM 1679 C CA . PHE A 1 214 ? -5.058 -2.351 8.918 1.00 94.12 214 PHE A CA 1
ATOM 1680 C C . PHE A 1 214 ? -5.071 -3.095 10.253 1.00 94.12 214 PHE A C 1
ATOM 1682 O O . PHE A 1 214 ? -5.775 -4.087 10.445 1.00 94.12 214 PHE A O 1
ATOM 1689 N N . THR A 1 215 ? -4.291 -2.579 11.194 1.00 95.81 215 THR A N 1
ATOM 1690 C CA . THR A 1 215 ? -4.252 -2.994 12.591 1.00 95.81 215 THR A CA 1
ATOM 1691 C C . THR A 1 215 ? -4.689 -1.840 13.484 1.00 95.81 215 THR A C 1
ATOM 1693 O O . THR A 1 215 ? -4.631 -0.667 13.107 1.00 95.81 215 THR A O 1
ATOM 1696 N N . VAL A 1 216 ? -5.173 -2.186 14.674 1.00 96.50 216 VAL A N 1
ATOM 1697 C CA . VAL A 1 216 ? -5.628 -1.222 15.674 1.00 96.50 216 VAL A CA 1
ATOM 1698 C C . VAL A 1 216 ? -4.989 -1.561 17.009 1.00 96.50 216 VAL A C 1
ATOM 1700 O O . VAL A 1 216 ? -5.072 -2.704 17.459 1.00 96.50 216 VAL A O 1
ATOM 1703 N N . SER A 1 217 ? -4.408 -0.556 17.653 1.00 96.62 217 SER A N 1
ATOM 1704 C CA . SER A 1 217 ? -4.018 -0.592 19.058 1.00 96.62 217 SER A CA 1
ATOM 1705 C C . SER A 1 217 ? -4.926 0.347 19.841 1.00 96.62 217 SER A C 1
ATOM 1707 O O . SER A 1 217 ? -5.145 1.484 19.428 1.00 96.62 217 SER A O 1
ATOM 1709 N N . VAL A 1 218 ? -5.479 -0.117 20.961 1.00 96.50 218 VAL A N 1
ATOM 1710 C CA . VAL A 1 218 ? -6.255 0.734 21.870 1.00 96.50 218 VAL A CA 1
ATOM 1711 C C . VAL A 1 218 ? -5.729 0.557 23.281 1.00 96.50 218 VAL A C 1
ATOM 1713 O O . VAL A 1 218 ? -5.686 -0.556 23.806 1.00 96.50 218 VAL A O 1
ATOM 1716 N N . GLU A 1 219 ? -5.370 1.669 23.902 1.00 96.44 219 GLU A N 1
ATOM 1717 C CA . GLU A 1 219 ? -4.768 1.724 25.222 1.00 96.44 219 GLU A CA 1
ATOM 1718 C C . GLU A 1 219 ? -5.667 2.485 26.194 1.00 96.44 219 GLU A C 1
ATOM 1720 O O . GLU A 1 219 ? -6.173 3.575 25.911 1.00 96.44 219 GLU A O 1
ATOM 1725 N N . LEU A 1 220 ? -5.850 1.897 27.373 1.00 95.50 220 LEU A N 1
ATOM 1726 C CA . LEU A 1 220 ? -6.463 2.551 28.518 1.00 95.50 220 LEU A CA 1
ATOM 1727 C C . LEU A 1 220 ? -5.372 3.331 29.262 1.00 95.50 220 LEU A C 1
ATOM 1729 O O . LEU A 1 220 ? -4.658 2.765 30.086 1.00 95.50 220 LEU A O 1
ATOM 1733 N N . GLU A 1 221 ? -5.230 4.618 28.956 1.00 93.06 221 GLU A N 1
ATOM 1734 C CA . GLU A 1 221 ? -4.147 5.447 29.501 1.00 93.06 221 GLU A CA 1
ATOM 1735 C C . GLU A 1 221 ? -4.367 5.782 30.981 1.00 93.06 221 GLU A C 1
A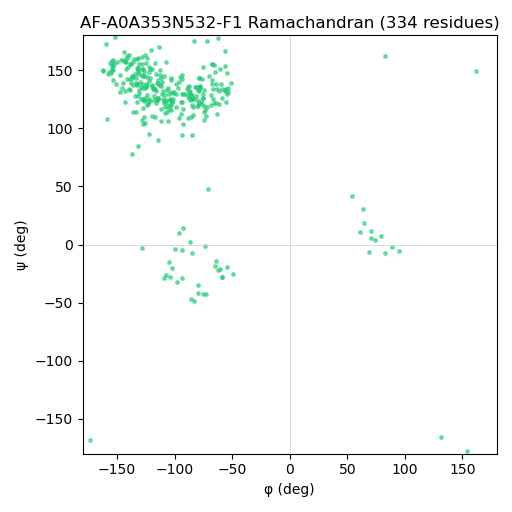TOM 1737 O O . GLU A 1 221 ? -3.431 5.763 31.783 1.00 93.06 221 GLU A O 1
ATOM 1742 N N . ASN A 1 222 ? -5.603 6.118 31.365 1.00 92.19 222 ASN A N 1
ATOM 1743 C CA . ASN A 1 222 ? -5.899 6.517 32.736 1.00 92.19 222 ASN A CA 1
ATOM 1744 C C . ASN A 1 222 ? -7.359 6.276 33.131 1.00 92.19 222 ASN A C 1
ATOM 1746 O O . ASN A 1 222 ? -8.271 6.445 32.324 1.00 92.19 222 ASN A O 1
ATOM 1750 N N . ILE A 1 223 ? -7.577 5.959 34.410 1.00 94.44 223 ILE A N 1
ATOM 1751 C CA . ILE A 1 223 ? -8.887 6.057 35.056 1.00 94.44 223 ILE A CA 1
ATOM 1752 C C . ILE A 1 223 ? -8.737 6.927 36.303 1.00 94.44 223 ILE A C 1
ATOM 1754 O O . ILE A 1 223 ? -8.232 6.482 37.334 1.00 94.44 223 ILE A O 1
ATOM 1758 N N . SER A 1 224 ? -9.210 8.164 36.216 1.00 94.62 224 SER A N 1
ATOM 1759 C CA . SER A 1 224 ? -9.323 9.069 37.357 1.00 94.62 224 SER A CA 1
ATOM 1760 C C . SER A 1 224 ? -10.715 8.956 37.962 1.00 94.62 224 SER A C 1
ATOM 1762 O O . SER A 1 224 ? -11.690 8.745 37.240 1.00 94.62 224 SER A O 1
ATOM 1764 N N . PHE A 1 225 ? -10.841 9.092 39.281 1.00 96.62 225 PHE A N 1
ATOM 1765 C CA . PHE A 1 225 ? -12.135 8.953 39.942 1.00 96.62 225 PHE A CA 1
ATOM 1766 C C . PHE A 1 225 ? -12.305 9.860 41.162 1.00 96.62 225 PHE A C 1
ATOM 1768 O O . PHE A 1 225 ? -11.344 10.334 41.764 1.00 96.62 225 PHE A O 1
ATOM 1775 N N . THR A 1 226 ? -13.556 10.104 41.541 1.00 97.06 226 THR A N 1
ATOM 1776 C CA . THR A 1 226 ? -13.938 10.865 42.734 1.00 97.06 226 THR A CA 1
ATOM 1777 C C . THR A 1 226 ? -15.180 10.239 43.357 1.00 97.06 226 THR A C 1
ATOM 1779 O O . THR A 1 226 ? -16.209 10.094 42.694 1.00 97.06 226 THR A O 1
ATOM 1782 N N . LEU A 1 227 ? -15.071 9.856 44.629 1.00 97.62 227 LEU A N 1
ATOM 1783 C CA . LEU A 1 227 ? -16.177 9.325 45.425 1.00 97.62 227 LEU A CA 1
ATOM 1784 C C . LEU A 1 227 ? -17.023 10.483 45.970 1.00 97.62 227 LEU A C 1
ATOM 1786 O O . LEU A 1 227 ? -16.477 11.482 46.441 1.00 97.62 227 LEU A O 1
ATOM 1790 N N . SER A 1 228 ? -18.346 10.365 45.896 1.00 97.81 228 SER A N 1
ATOM 1791 C CA . SER A 1 228 ? -19.266 11.353 46.456 1.00 97.81 228 SER A CA 1
ATOM 1792 C C . SER A 1 228 ? -19.166 11.415 47.988 1.00 97.81 228 SER A C 1
ATOM 1794 O O . SER A 1 228 ? -18.818 10.419 48.621 1.00 97.81 228 SER A O 1
ATOM 1796 N N . PRO A 1 229 ? -19.514 12.553 48.621 1.00 96.75 229 PRO A N 1
ATOM 1797 C CA . PRO A 1 229 ? -19.443 12.692 50.079 1.00 96.75 229 PRO A CA 1
ATOM 1798 C C . PRO A 1 229 ? -20.296 11.685 50.863 1.00 96.75 229 PRO A C 1
ATOM 1800 O O . PRO A 1 229 ? -19.959 11.350 51.992 1.00 96.75 229 PRO A O 1
ATOM 1803 N N . ASP A 1 230 ? -21.397 11.206 50.277 1.00 96.19 230 ASP A N 1
ATOM 1804 C CA . ASP A 1 230 ? -22.267 10.178 50.861 1.00 96.19 230 ASP A CA 1
ATOM 1805 C C . ASP A 1 230 ? -21.805 8.741 50.554 1.00 96.19 230 ASP A C 1
ATOM 1807 O O . ASP A 1 230 ? -22.482 7.784 50.922 1.00 96.19 230 ASP A O 1
ATOM 1811 N N . GLY A 1 231 ? -20.675 8.581 49.857 1.00 96.38 231 GLY A N 1
ATOM 1812 C CA . GLY A 1 231 ? -20.078 7.292 49.526 1.00 96.38 231 GLY A CA 1
ATOM 1813 C C . GLY A 1 231 ? -20.843 6.474 48.486 1.00 96.38 231 GLY A C 1
ATOM 1814 O O . GLY A 1 231 ? -20.473 5.327 48.252 1.00 96.38 231 GLY A O 1
ATOM 1815 N N . ARG A 1 232 ? -21.908 7.007 47.874 1.00 96.31 232 ARG A N 1
ATOM 1816 C CA . ARG A 1 232 ? -22.791 6.233 46.982 1.00 96.31 232 ARG A CA 1
ATOM 1817 C C . ARG A 1 232 ? -22.429 6.306 45.509 1.00 96.31 232 ARG A C 1
ATOM 1819 O O . ARG A 1 232 ? -22.700 5.356 44.790 1.00 96.31 232 ARG A O 1
ATOM 1826 N N . PHE A 1 233 ? -21.821 7.391 45.045 1.00 96.69 233 PHE A N 1
ATOM 1827 C CA . PHE A 1 233 ? -21.536 7.597 43.627 1.00 96.69 233 PHE A CA 1
ATOM 1828 C C . PHE A 1 233 ? -20.042 7.730 43.382 1.00 96.69 233 PHE A C 1
ATOM 1830 O O . PHE A 1 233 ? -19.354 8.500 44.050 1.00 96.69 233 PHE A O 1
ATOM 1837 N N . LEU A 1 234 ? -19.542 7.028 42.372 1.00 96.81 234 LEU A N 1
ATOM 1838 C CA . LEU A 1 234 ? -18.167 7.149 41.910 1.00 96.81 234 LEU A CA 1
ATOM 1839 C C . LEU A 1 234 ? -18.168 7.781 40.517 1.00 96.81 234 LEU A C 1
ATOM 1841 O O . LEU A 1 234 ? -18.520 7.129 39.534 1.00 96.81 234 LEU A O 1
ATOM 1845 N N . ARG A 1 235 ? -17.768 9.054 40.437 1.00 95.12 235 ARG A N 1
ATOM 1846 C CA . ARG A 1 235 ? -17.531 9.747 39.164 1.00 95.12 235 ARG A CA 1
ATOM 1847 C C . ARG A 1 235 ? -16.166 9.347 38.633 1.00 95.12 235 ARG A C 1
ATOM 1849 O O . ARG A 1 235 ? -15.204 9.323 39.393 1.00 95.12 235 ARG A O 1
ATOM 1856 N N . GLN A 1 236 ? -16.086 9.049 37.347 1.00 90.94 236 GLN A N 1
ATOM 1857 C CA . GLN A 1 236 ? -14.902 8.518 36.691 1.00 90.94 236 GLN A CA 1
ATOM 1858 C C . GLN A 1 236 ? -14.646 9.283 35.394 1.00 90.94 236 GLN A C 1
ATOM 1860 O O . GLN A 1 236 ? -15.579 9.575 34.647 1.00 90.94 236 GLN A O 1
ATOM 1865 N N . ILE A 1 237 ? -13.378 9.577 35.136 1.00 92.38 237 ILE A N 1
ATOM 1866 C CA . ILE A 1 237 ? -12.876 10.149 33.891 1.00 92.38 237 ILE A CA 1
ATOM 1867 C C . ILE A 1 237 ? -11.887 9.133 33.337 1.00 92.38 237 ILE A C 1
ATOM 1869 O O . ILE A 1 237 ? -10.838 8.891 33.938 1.00 92.38 237 ILE A O 1
ATOM 1873 N N . ILE A 1 238 ? -12.258 8.498 32.231 1.00 91.25 238 ILE A N 1
ATOM 1874 C CA . ILE A 1 238 ? -11.476 7.437 31.605 1.00 91.25 238 ILE A CA 1
ATOM 1875 C C . ILE A 1 238 ? -10.853 7.987 30.329 1.00 91.25 238 ILE A C 1
ATOM 1877 O O . ILE A 1 238 ? -11.564 8.482 29.459 1.00 91.25 238 ILE A O 1
ATOM 1881 N N . VAL A 1 239 ? -9.534 7.896 30.224 1.00 92.12 239 VAL A N 1
ATOM 1882 C CA . VAL A 1 239 ? -8.770 8.368 29.070 1.00 92.12 239 VAL A CA 1
ATOM 1883 C C . VAL A 1 239 ? -8.364 7.164 28.233 1.00 92.12 239 VAL A C 1
ATOM 1885 O O . VAL A 1 239 ? -7.759 6.221 28.747 1.00 92.12 239 VAL A O 1
ATOM 1888 N N . ILE A 1 240 ? -8.724 7.195 26.952 1.00 92.06 240 ILE A N 1
ATOM 1889 C CA . ILE A 1 240 ? -8.459 6.119 25.997 1.00 92.06 240 ILE A CA 1
ATOM 1890 C C . ILE A 1 240 ? -7.733 6.710 24.803 1.00 92.06 240 ILE A C 1
ATOM 1892 O O . ILE A 1 240 ? -8.153 7.736 24.265 1.00 92.06 240 ILE A O 1
ATOM 1896 N N . ASN A 1 241 ? -6.686 6.026 24.366 1.00 95.38 241 ASN A N 1
ATOM 1897 C CA . ASN A 1 241 ? -5.966 6.350 23.152 1.00 95.38 241 ASN A CA 1
ATOM 1898 C C . ASN A 1 241 ? -6.086 5.202 22.155 1.00 95.38 241 ASN A C 1
ATOM 1900 O O . ASN A 1 241 ? -5.908 4.046 22.526 1.00 95.38 241 ASN A O 1
ATOM 1904 N N . ALA A 1 242 ? -6.377 5.515 20.899 1.00 94.81 242 ALA A N 1
ATOM 1905 C CA . ALA A 1 242 ? -6.359 4.543 19.822 1.00 94.81 242 ALA A CA 1
ATOM 1906 C C . ALA A 1 242 ? -5.394 4.972 18.728 1.00 94.81 242 ALA A C 1
ATOM 1908 O O . ALA A 1 242 ? -5.328 6.146 18.359 1.00 94.81 242 ALA A O 1
ATOM 1909 N N . GLU A 1 243 ? -4.694 3.990 18.187 1.00 97.50 243 GLU A N 1
ATOM 1910 C CA . GLU A 1 243 ? -3.817 4.117 17.040 1.00 97.50 243 GLU A CA 1
ATOM 1911 C C . GLU A 1 243 ? -4.240 3.106 15.979 1.00 97.50 243 GLU A C 1
ATOM 1913 O O . GLU A 1 243 ? -4.537 1.947 16.275 1.00 97.50 243 GLU A O 1
ATOM 1918 N N . VAL A 1 244 ? -4.288 3.566 14.735 1.00 96.94 244 VAL A N 1
ATOM 1919 C CA . VAL A 1 244 ? -4.567 2.745 13.562 1.00 96.94 244 VAL A CA 1
ATOM 1920 C C . VAL A 1 244 ? -3.356 2.812 12.654 1.00 96.94 244 VAL A C 1
ATOM 1922 O O . VAL A 1 244 ? -2.823 3.894 12.411 1.00 96.94 244 VAL A O 1
ATOM 1925 N N . THR A 1 245 ? -2.931 1.665 12.139 1.00 95.12 245 THR A N 1
ATOM 1926 C CA . THR A 1 245 ? -1.862 1.574 11.141 1.00 95.12 245 THR A CA 1
ATOM 1927 C C . THR A 1 245 ? -2.318 0.668 10.011 1.00 95.12 245 THR A C 1
ATOM 1929 O O . THR A 1 245 ? -2.762 -0.449 10.260 1.00 95.12 245 THR A O 1
ATOM 1932 N N . GLY A 1 246 ? -2.228 1.139 8.773 1.00 91.25 246 GLY A N 1
ATOM 1933 C CA . GLY A 1 246 ? -2.592 0.385 7.579 1.00 91.25 246 GLY A CA 1
ATOM 1934 C C . GLY A 1 246 ? -1.521 0.453 6.500 1.00 91.25 246 GLY A C 1
ATOM 1935 O O . GLY A 1 246 ? -0.675 1.351 6.490 1.00 91.25 246 GLY A O 1
ATOM 1936 N N . GLU A 1 247 ? -1.584 -0.500 5.577 1.00 86.56 247 GLU A N 1
ATOM 1937 C CA . GLU A 1 247 ? -0.782 -0.485 4.355 1.00 86.56 247 GLU A CA 1
ATOM 1938 C C . GLU A 1 247 ? -1.549 0.293 3.284 1.00 86.56 247 GLU A C 1
ATOM 1940 O O . GLU A 1 247 ? -2.590 -0.139 2.791 1.00 86.56 247 GLU A O 1
ATOM 1945 N N . GLY A 1 248 ? -1.067 1.489 2.959 1.00 80.19 248 GLY A N 1
ATOM 1946 C CA . GLY A 1 248 ? -1.657 2.337 1.933 1.00 80.19 248 GLY A CA 1
ATOM 1947 C C . GLY A 1 248 ? -1.610 1.695 0.545 1.00 80.19 248 GLY A C 1
ATOM 1948 O O . GLY A 1 248 ? -1.069 0.615 0.325 1.00 80.19 248 GLY A O 1
ATOM 1949 N N . THR A 1 249 ? -2.168 2.385 -0.445 1.00 77.75 249 THR A N 1
ATOM 1950 C CA . THR A 1 249 ? -2.053 1.924 -1.835 1.00 77.75 249 THR A CA 1
ATOM 1951 C C . THR A 1 249 ? -0.646 2.206 -2.361 1.00 77.75 249 THR A C 1
ATOM 1953 O O . THR A 1 249 ? -0.151 3.328 -2.237 1.00 77.75 249 THR A O 1
ATOM 1956 N N . ALA A 1 250 ? -0.001 1.197 -2.949 1.00 80.06 250 ALA A N 1
ATOM 1957 C CA . ALA A 1 250 ? 1.273 1.382 -3.636 1.00 80.06 250 ALA A CA 1
ATOM 1958 C C . ALA A 1 250 ? 1.107 2.356 -4.817 1.00 80.06 250 ALA A C 1
ATOM 1960 O O . ALA A 1 250 ? 0.171 2.197 -5.608 1.00 80.06 250 ALA A O 1
ATOM 1961 N N . PRO A 1 251 ? 1.987 3.363 -4.958 1.00 82.81 251 PRO A N 1
ATOM 1962 C CA . PRO A 1 251 ? 2.013 4.201 -6.148 1.00 82.81 251 PRO A CA 1
ATOM 1963 C C . PRO A 1 251 ? 2.197 3.369 -7.421 1.00 82.81 251 PRO A C 1
ATOM 1965 O O . PRO A 1 251 ? 2.800 2.295 -7.406 1.00 82.81 251 PRO A O 1
ATOM 1968 N N . THR A 1 252 ? 1.715 3.893 -8.546 1.00 86.44 252 THR A N 1
ATOM 1969 C CA . THR A 1 252 ? 1.929 3.262 -9.851 1.00 86.44 252 THR A CA 1
ATOM 1970 C C . THR A 1 252 ? 3.427 3.142 -10.149 1.00 86.44 252 THR A C 1
ATOM 1972 O O . THR A 1 252 ? 4.141 4.140 -9.984 1.00 86.44 252 THR A O 1
ATOM 1975 N N . PRO A 1 253 ? 3.906 1.978 -10.627 1.00 91.44 253 PRO A N 1
ATOM 1976 C CA . PRO A 1 253 ? 5.273 1.839 -11.107 1.00 91.44 253 PRO A CA 1
ATOM 1977 C C . PRO A 1 253 ? 5.604 2.870 -12.184 1.00 91.44 253 PRO A C 1
ATOM 1979 O O . PRO A 1 253 ? 4.741 3.249 -12.979 1.00 91.44 253 PRO A O 1
ATOM 1982 N N . PHE A 1 254 ? 6.858 3.305 -12.229 1.00 91.44 254 PHE A N 1
ATOM 1983 C CA . PHE A 1 254 ? 7.335 4.269 -13.215 1.00 91.44 254 PHE A CA 1
ATOM 1984 C C . PHE A 1 254 ? 8.712 3.881 -13.742 1.00 91.44 254 PHE A C 1
ATOM 1986 O O . PHE A 1 254 ? 9.478 3.180 -13.085 1.00 91.44 254 PHE A O 1
ATOM 1993 N N . GLN A 1 255 ? 9.024 4.345 -14.946 1.00 91.75 255 GLN A N 1
ATOM 1994 C CA . GLN A 1 255 ? 10.291 4.064 -15.605 1.00 91.75 255 GLN A CA 1
ATOM 1995 C C . GLN A 1 255 ? 11.310 5.173 -15.336 1.00 91.75 255 GLN A C 1
ATOM 1997 O O . GLN A 1 255 ? 10.967 6.356 -15.350 1.00 91.75 255 GLN A O 1
ATOM 2002 N N . VAL A 1 256 ? 12.572 4.790 -15.154 1.00 95.31 256 VAL A N 1
ATOM 2003 C CA . VAL A 1 256 ? 13.717 5.707 -15.102 1.00 95.31 256 VAL A CA 1
ATOM 2004 C C . VAL A 1 256 ? 14.802 5.258 -16.069 1.00 95.31 256 VAL A C 1
ATOM 2006 O O . VAL A 1 256 ? 15.024 4.061 -16.246 1.00 95.31 256 VAL A O 1
ATOM 2009 N N . VAL A 1 257 ? 15.505 6.213 -16.675 1.00 95.31 257 VAL A N 1
ATOM 2010 C CA . VAL A 1 257 ? 16.675 5.930 -17.512 1.00 95.31 257 VAL A CA 1
ATOM 2011 C C . VAL A 1 257 ? 17.895 5.721 -16.621 1.00 95.31 257 VAL A C 1
ATOM 2013 O O . VAL A 1 257 ? 18.217 6.562 -15.783 1.00 95.31 257 VAL A O 1
ATOM 2016 N N . THR A 1 258 ? 18.600 4.610 -16.806 1.00 95.31 258 THR A N 1
ATOM 2017 C CA . THR A 1 258 ? 19.788 4.230 -16.023 1.00 95.31 258 THR A CA 1
ATOM 2018 C C . THR A 1 258 ? 21.082 4.363 -16.819 1.00 95.31 258 THR A C 1
ATOM 2020 O O . THR A 1 258 ? 22.155 4.647 -16.265 1.00 95.31 258 THR A O 1
ATOM 2023 N N . ASP A 1 259 ? 20.993 4.248 -18.143 1.00 92.50 259 ASP A N 1
ATOM 2024 C CA . ASP A 1 259 ? 22.112 4.508 -19.032 1.00 92.50 259 ASP A CA 1
ATOM 2025 C C . ASP A 1 259 ? 21.672 4.931 -20.432 1.00 92.50 259 ASP A C 1
ATOM 2027 O O . ASP A 1 259 ? 20.605 4.558 -20.912 1.00 92.50 259 ASP A O 1
ATOM 2031 N N . VAL A 1 260 ? 22.531 5.706 -21.087 1.00 90.25 260 VAL A N 1
ATOM 2032 C CA . VAL A 1 260 ? 22.380 6.096 -22.491 1.00 90.25 260 VAL A CA 1
ATOM 2033 C C . VAL A 1 260 ? 23.755 5.970 -23.147 1.00 90.25 260 VAL A C 1
ATOM 2035 O O . VAL A 1 260 ? 24.467 6.968 -23.288 1.00 90.25 260 VAL A O 1
ATOM 2038 N N . PRO A 1 261 ? 24.204 4.749 -23.482 1.00 84.62 261 PRO A N 1
ATOM 2039 C CA . PRO A 1 261 ? 25.472 4.564 -24.168 1.00 84.62 261 PRO A CA 1
ATOM 2040 C C . PRO A 1 261 ? 25.436 5.192 -25.564 1.00 84.62 261 PRO A C 1
ATOM 2042 O O . PRO A 1 261 ? 24.405 5.246 -26.234 1.00 84.62 261 PRO A O 1
ATOM 2045 N N . GLY A 1 262 ? 26.592 5.676 -26.010 1.00 83.56 262 GLY A N 1
ATOM 2046 C CA . GLY A 1 262 ? 26.746 6.203 -27.356 1.00 83.56 262 GLY A CA 1
ATOM 2047 C C . GLY A 1 262 ? 27.971 7.098 -27.526 1.00 83.56 262 GLY A C 1
ATOM 2048 O O . GLY A 1 262 ? 28.345 7.818 -26.597 1.00 83.56 262 GLY A O 1
ATOM 2049 N N . PRO A 1 263 ? 28.586 7.137 -28.722 1.00 80.69 263 PRO A N 1
ATOM 2050 C CA . PRO A 1 263 ? 29.673 8.058 -29.016 1.00 80.69 263 PRO A CA 1
ATOM 2051 C C . PRO A 1 263 ? 29.230 9.511 -28.822 1.00 80.69 263 PRO A C 1
ATOM 2053 O O . PRO A 1 263 ? 28.232 9.957 -29.401 1.00 80.69 263 PRO A O 1
ATOM 2056 N N . GLY A 1 264 ? 29.988 10.245 -28.003 1.00 85.31 264 GLY A N 1
ATOM 2057 C CA . GLY A 1 264 ? 29.745 11.656 -27.699 1.00 85.31 264 GLY A CA 1
ATOM 2058 C C . GLY A 1 264 ? 28.562 11.928 -26.765 1.00 85.31 264 GLY A C 1
ATOM 2059 O O . GLY A 1 264 ? 28.255 13.097 -26.543 1.00 85.31 264 GLY A O 1
ATOM 2060 N N . ILE A 1 265 ? 27.901 10.894 -26.231 1.00 90.31 265 ILE A N 1
ATOM 2061 C CA . ILE A 1 265 ? 26.864 11.060 -25.210 1.00 90.31 265 ILE A CA 1
ATOM 2062 C C . ILE A 1 265 ? 27.528 11.319 -23.858 1.00 90.31 265 ILE A C 1
ATOM 2064 O O . ILE A 1 265 ? 28.491 10.656 -23.474 1.00 90.31 265 ILE A O 1
ATOM 2068 N N . VAL A 1 266 ? 27.000 12.298 -23.132 1.00 94.12 266 VAL A N 1
ATOM 2069 C CA . VAL A 1 266 ? 27.422 12.659 -21.783 1.00 94.12 266 VAL A CA 1
ATOM 2070 C C . VAL A 1 266 ? 26.207 12.579 -20.870 1.00 94.12 266 VAL A C 1
ATOM 2072 O O . VAL A 1 266 ? 25.210 13.262 -21.105 1.00 94.12 266 VAL A O 1
ATOM 2075 N N . THR A 1 267 ? 26.306 11.774 -19.812 1.00 96.56 267 THR A N 1
ATOM 2076 C CA . THR A 1 267 ? 25.264 11.619 -18.787 1.00 96.56 267 THR A CA 1
ATOM 2077 C C . THR A 1 267 ? 25.741 12.132 -17.434 1.00 96.56 267 THR A C 1
ATOM 2079 O O . THR A 1 267 ? 26.875 11.856 -17.037 1.00 96.56 267 THR A O 1
ATOM 2082 N N . LYS A 1 268 ? 24.854 12.774 -16.676 1.00 97.81 268 LYS A N 1
ATOM 2083 C CA . LYS A 1 268 ? 24.984 12.906 -15.221 1.00 97.81 268 LYS A CA 1
ATOM 2084 C C . LYS A 1 268 ? 24.116 11.848 -14.563 1.00 97.81 268 LYS A C 1
ATOM 2086 O O . LYS A 1 268 ? 22.996 11.607 -15.011 1.00 97.81 268 LYS A O 1
ATOM 2091 N N . LYS A 1 269 ? 24.643 11.220 -13.515 1.00 97.62 269 LYS A N 1
ATOM 2092 C CA . LYS A 1 269 ? 23.979 10.124 -12.816 1.00 97.62 269 LYS A CA 1
ATOM 2093 C C . LYS A 1 269 ? 24.017 10.333 -11.311 1.00 97.62 269 LYS A C 1
ATOM 2095 O O . LYS A 1 269 ? 24.955 10.940 -10.797 1.00 97.62 269 LYS A O 1
ATOM 2100 N N . VAL A 1 270 ? 23.017 9.794 -10.630 1.00 97.25 270 VAL A N 1
ATOM 2101 C CA . VAL A 1 270 ? 22.946 9.697 -9.170 1.00 97.25 270 VAL A CA 1
ATOM 2102 C C . VAL A 1 270 ? 22.746 8.230 -8.805 1.00 97.25 270 VAL A C 1
ATOM 2104 O O . VAL A 1 270 ? 21.999 7.527 -9.485 1.00 97.25 270 VAL A O 1
ATOM 2107 N N . LEU A 1 271 ? 23.455 7.755 -7.781 1.00 97.56 271 LEU A N 1
ATOM 2108 C CA . LEU A 1 271 ? 23.271 6.408 -7.248 1.00 97.56 271 LEU A CA 1
ATOM 2109 C C . LEU A 1 271 ? 22.056 6.414 -6.319 1.00 97.56 271 LEU A C 1
ATOM 2111 O O . LEU A 1 271 ? 21.997 7.201 -5.376 1.00 97.56 271 LEU A O 1
ATOM 2115 N N . VAL A 1 272 ? 21.091 5.549 -6.598 1.00 97.00 272 VAL A N 1
ATOM 2116 C CA . VAL A 1 272 ? 19.859 5.425 -5.816 1.00 97.00 272 VAL A CA 1
ATOM 2117 C C . VAL A 1 272 ? 19.636 3.977 -5.419 1.00 97.00 272 VAL A C 1
ATOM 2119 O O . VAL A 1 272 ? 20.179 3.062 -6.040 1.00 97.00 272 VAL A O 1
ATOM 2122 N N . ARG A 1 273 ? 18.799 3.772 -4.410 1.00 95.81 273 ARG A N 1
ATOM 2123 C CA . ARG A 1 273 ? 18.302 2.473 -3.984 1.00 95.81 273 ARG A CA 1
ATOM 2124 C C . ARG A 1 273 ? 16.793 2.443 -4.143 1.00 95.81 273 ARG A C 1
ATOM 2126 O O . ARG A 1 273 ? 16.086 3.287 -3.601 1.00 95.81 273 ARG A O 1
ATOM 2133 N N . ALA A 1 274 ? 16.280 1.473 -4.888 1.00 94.69 274 ALA A N 1
ATOM 2134 C CA . ALA A 1 274 ? 14.840 1.311 -5.028 1.00 94.69 274 ALA A CA 1
ATOM 2135 C C . ALA A 1 274 ? 14.447 -0.136 -5.360 1.00 94.69 274 ALA A C 1
ATOM 2137 O O . ALA A 1 274 ? 15.247 -0.880 -5.934 1.00 94.69 274 ALA A O 1
ATOM 2138 N N . PRO A 1 275 ? 13.218 -0.549 -5.010 1.00 95.06 275 PRO A N 1
ATOM 2139 C CA . PRO A 1 275 ? 12.581 -1.729 -5.587 1.00 95.06 275 PRO A CA 1
ATOM 2140 C C . PRO A 1 275 ? 12.391 -1.564 -7.100 1.00 95.06 275 PRO A C 1
ATOM 2142 O O . PRO A 1 275 ? 11.703 -0.647 -7.548 1.00 95.06 275 PRO A O 1
ATOM 2145 N N . ILE A 1 276 ? 12.974 -2.471 -7.881 1.00 94.25 276 ILE A N 1
ATOM 2146 C CA . ILE A 1 276 ? 12.823 -2.530 -9.337 1.00 94.25 276 ILE A CA 1
ATOM 2147 C C . ILE A 1 276 ? 12.124 -3.819 -9.763 1.00 94.25 276 ILE A C 1
ATOM 2149 O O . ILE A 1 276 ? 12.289 -4.875 -9.143 1.00 94.25 276 ILE A O 1
ATOM 2153 N N . GLN A 1 277 ? 11.343 -3.742 -10.836 1.00 90.56 277 GLN A N 1
ATOM 2154 C CA . GLN A 1 277 ? 10.701 -4.903 -11.436 1.00 90.56 277 GLN A CA 1
ATOM 2155 C C . GLN A 1 277 ? 11.735 -5.735 -12.199 1.00 90.56 277 GLN A C 1
ATOM 2157 O O . GLN A 1 277 ? 12.316 -5.293 -13.185 1.00 90.56 277 GLN A O 1
ATOM 2162 N N . THR A 1 278 ? 11.909 -6.986 -11.790 1.00 86.75 278 THR A N 1
ATOM 2163 C CA . THR A 1 278 ? 12.760 -7.964 -12.474 1.00 86.75 278 THR A CA 1
ATOM 2164 C C . THR A 1 278 ? 11.907 -9.097 -13.061 1.00 86.75 278 THR A C 1
ATOM 2166 O O . THR A 1 278 ? 10.721 -9.224 -12.730 1.00 86.75 278 THR A O 1
ATOM 2169 N N . PRO A 1 279 ? 12.479 -9.978 -13.906 1.00 77.00 279 PRO A N 1
ATOM 2170 C CA . PRO A 1 279 ? 11.764 -11.153 -14.402 1.00 77.00 279 PRO A CA 1
ATOM 2171 C C . PRO A 1 279 ? 11.312 -12.132 -13.307 1.00 77.00 279 PRO A C 1
ATOM 2173 O O . PRO A 1 279 ? 10.436 -12.951 -13.563 1.00 77.00 279 PRO A O 1
ATOM 2176 N N . THR A 1 280 ? 11.941 -12.097 -12.128 1.00 81.38 280 THR A N 1
ATOM 2177 C CA . THR A 1 280 ? 11.672 -12.991 -10.990 1.00 81.38 280 THR A CA 1
ATOM 2178 C C . THR A 1 280 ? 10.790 -12.355 -9.917 1.00 81.38 280 THR A C 1
ATOM 2180 O O . THR A 1 280 ? 10.419 -13.036 -8.965 1.00 81.38 280 THR A O 1
ATOM 2183 N N . GLY A 1 281 ? 10.427 -11.079 -10.073 1.00 84.25 281 GLY A N 1
ATOM 2184 C CA . GLY A 1 281 ? 9.648 -10.310 -9.105 1.00 84.25 281 GLY A CA 1
ATOM 2185 C C . GLY A 1 281 ? 10.276 -8.949 -8.819 1.00 84.25 281 GLY A C 1
ATOM 2186 O O . GLY A 1 281 ? 11.153 -8.493 -9.549 1.00 84.25 281 GLY A O 1
ATOM 2187 N N . VAL A 1 282 ? 9.826 -8.291 -7.756 1.00 90.00 282 VAL A N 1
ATOM 2188 C CA . VAL A 1 282 ? 10.381 -7.002 -7.326 1.00 90.00 282 VAL A CA 1
ATOM 2189 C C . VAL A 1 282 ? 11.599 -7.243 -6.438 1.00 90.00 282 VAL A C 1
ATOM 2191 O O . VAL A 1 282 ? 11.519 -7.990 -5.464 1.00 90.00 282 VAL A O 1
ATOM 2194 N N . GLU A 1 283 ? 12.720 -6.600 -6.755 1.00 93.81 283 GLU A N 1
ATOM 2195 C CA . GLU A 1 283 ? 13.952 -6.681 -5.967 1.00 93.81 283 GLU A CA 1
ATOM 2196 C C . GLU A 1 283 ? 14.465 -5.281 -5.631 1.00 93.81 283 GLU A C 1
ATOM 2198 O O . GLU A 1 283 ? 14.534 -4.417 -6.501 1.00 93.81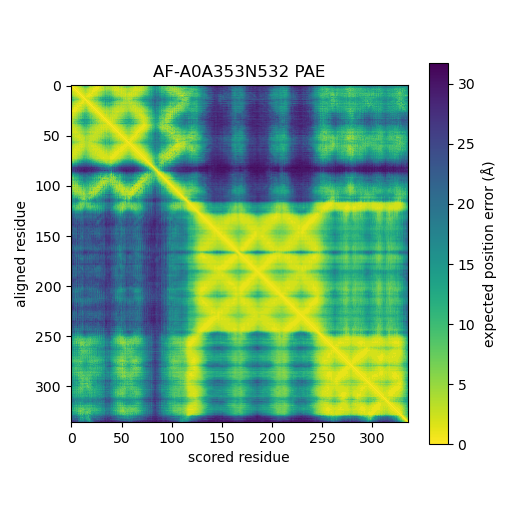 283 GLU A O 1
ATOM 2203 N N . VAL A 1 284 ? 14.857 -5.050 -4.375 1.00 94.69 284 VAL A N 1
ATOM 2204 C CA . VAL A 1 284 ? 15.511 -3.795 -3.975 1.00 94.69 284 VAL A CA 1
ATOM 2205 C C . VAL A 1 284 ? 16.971 -3.845 -4.399 1.00 94.69 284 VAL A C 1
ATOM 2207 O O . VAL A 1 284 ? 17.704 -4.746 -3.988 1.00 94.69 284 VAL A O 1
ATOM 2210 N N . ARG A 1 285 ? 17.399 -2.879 -5.215 1.00 95.06 285 ARG A N 1
ATOM 2211 C CA . ARG A 1 285 ? 18.779 -2.784 -5.701 1.00 95.06 285 ARG A CA 1
ATOM 2212 C C . ARG A 1 285 ? 19.283 -1.349 -5.666 1.00 95.06 285 ARG A C 1
ATOM 2214 O O . ARG A 1 285 ? 18.500 -0.405 -5.738 1.00 95.06 285 ARG A O 1
ATOM 2221 N N . GLU A 1 286 ? 20.601 -1.215 -5.583 1.00 96.88 286 GLU A N 1
ATOM 2222 C CA . GLU A 1 286 ? 21.300 0.043 -5.834 1.00 96.88 286 GLU A CA 1
ATOM 2223 C C . GLU A 1 286 ? 21.686 0.120 -7.311 1.00 96.88 286 GLU A C 1
ATOM 2225 O O . GLU A 1 286 ? 22.238 -0.832 -7.867 1.00 96.88 286 GLU A O 1
ATOM 2230 N N . PHE A 1 287 ? 21.362 1.232 -7.962 1.00 96.25 287 PHE A N 1
ATOM 2231 C CA . PHE A 1 287 ? 21.637 1.446 -9.378 1.00 96.25 287 PHE A CA 1
ATOM 2232 C C . PHE A 1 287 ? 21.748 2.937 -9.691 1.00 96.25 287 PHE A C 1
ATOM 2234 O O . PHE A 1 287 ? 21.270 3.796 -8.950 1.00 96.25 287 PHE A O 1
ATOM 2241 N N . PHE A 1 288 ? 22.418 3.259 -10.794 1.00 97.69 288 PHE A N 1
ATOM 2242 C CA . PHE A 1 288 ? 22.512 4.638 -11.245 1.00 97.69 288 PHE A CA 1
ATOM 2243 C C . PHE A 1 288 ? 21.264 5.041 -12.022 1.00 97.69 288 PHE A C 1
ATOM 2245 O O . PHE A 1 288 ? 20.838 4.325 -12.925 1.00 97.69 288 PHE A O 1
ATOM 2252 N N . VAL A 1 289 ? 20.752 6.232 -11.732 1.00 97.38 289 VAL A N 1
ATOM 2253 C CA . VAL A 1 289 ? 19.711 6.897 -12.518 1.00 97.38 289 VAL A CA 1
ATOM 2254 C C . VAL A 1 289 ? 20.296 8.128 -13.191 1.00 97.38 289 VAL A C 1
ATOM 2256 O O . VAL A 1 289 ? 21.052 8.886 -12.580 1.00 97.38 289 VAL A O 1
ATOM 2259 N N . VAL A 1 290 ? 19.962 8.324 -14.462 1.00 98.06 290 VAL A N 1
ATOM 2260 C CA . VAL A 1 290 ? 20.374 9.477 -15.260 1.00 98.06 290 VAL A CA 1
ATOM 2261 C C . VAL A 1 290 ? 19.525 10.685 -14.870 1.00 98.06 290 VAL A C 1
ATOM 2263 O O . VAL A 1 290 ? 18.302 10.656 -14.962 1.00 98.06 290 VAL A O 1
ATOM 2266 N N . THR A 1 291 ? 20.171 11.773 -14.457 1.00 97.38 291 THR A N 1
ATOM 2267 C CA . THR A 1 291 ? 19.515 13.053 -14.123 1.00 97.38 291 THR A CA 1
ATOM 2268 C C . THR A 1 291 ? 19.656 14.085 -15.237 1.00 97.38 291 THR A C 1
ATOM 2270 O O . THR A 1 291 ? 18.892 15.047 -15.334 1.00 97.38 291 THR A O 1
ATOM 2273 N N . ASP A 1 292 ? 20.635 13.889 -16.116 1.00 97.31 292 ASP A N 1
ATOM 2274 C CA . ASP A 1 292 ? 20.887 14.758 -17.252 1.00 97.31 292 ASP A CA 1
ATOM 2275 C C . ASP A 1 292 ? 21.579 13.971 -18.358 1.00 97.31 292 ASP A C 1
ATOM 2277 O O . ASP A 1 292 ? 22.453 13.149 -18.078 1.00 97.31 292 ASP A O 1
ATOM 2281 N N . VAL A 1 293 ? 21.225 14.239 -19.608 1.00 96.00 293 VAL A N 1
ATOM 2282 C CA . VAL A 1 293 ? 21.867 13.619 -20.767 1.00 96.00 293 VAL A CA 1
ATOM 2283 C C . VAL A 1 293 ? 21.947 14.620 -21.909 1.00 96.00 293 VAL A C 1
ATOM 2285 O O . VAL A 1 293 ? 21.025 15.396 -22.144 1.00 96.00 293 VAL A O 1
ATOM 2288 N N . SER A 1 294 ? 23.078 14.626 -22.606 1.00 94.31 294 SER A N 1
ATOM 2289 C CA . SER A 1 294 ? 23.308 15.469 -23.778 1.00 94.31 294 SER A CA 1
ATOM 2290 C C . SER A 1 294 ? 24.265 14.784 -24.745 1.00 94.31 294 SER A C 1
ATOM 2292 O O . SER A 1 294 ? 25.044 13.917 -24.352 1.00 94.31 294 SER A O 1
ATOM 2294 N N . GLY A 1 295 ? 24.216 15.171 -26.014 1.00 90.31 295 GLY A N 1
ATOM 2295 C CA . GLY A 1 295 ? 25.111 14.652 -27.039 1.00 90.31 295 GLY A CA 1
ATOM 2296 C C . GLY A 1 295 ? 24.496 14.728 -28.435 1.00 90.31 295 GLY A C 1
ATOM 2297 O O . GLY A 1 295 ? 23.391 15.250 -28.596 1.00 90.31 295 GLY A O 1
ATOM 2298 N N . PRO A 1 296 ? 25.210 14.237 -29.462 1.00 84.69 296 PRO A N 1
ATOM 2299 C CA . PRO A 1 296 ? 24.736 14.291 -30.841 1.00 84.69 296 PRO A CA 1
ATOM 2300 C C . PRO A 1 296 ? 23.417 13.527 -30.987 1.00 84.69 296 PRO A C 1
ATOM 2302 O O . PRO A 1 296 ? 23.231 12.539 -30.291 1.00 84.69 296 PRO A O 1
ATOM 2305 N N . GLY A 1 297 ? 22.541 13.906 -31.918 1.00 81.62 297 GLY A N 1
ATOM 2306 C CA . GLY A 1 297 ? 21.349 13.126 -32.297 1.00 81.62 297 GLY A CA 1
ATOM 2307 C C . GLY A 1 297 ? 20.225 13.028 -31.256 1.00 81.62 297 GLY A C 1
ATOM 2308 O O . GLY A 1 297 ? 19.170 12.506 -31.595 1.00 81.62 297 GLY A O 1
ATOM 2309 N N . ILE A 1 298 ? 20.412 13.521 -30.025 1.00 88.19 298 ILE A N 1
ATOM 2310 C CA . ILE A 1 298 ? 19.311 13.683 -29.067 1.00 88.19 298 ILE A CA 1
ATOM 2311 C C . ILE A 1 298 ? 18.449 14.849 -29.550 1.00 88.19 298 ILE A C 1
ATOM 2313 O O . ILE A 1 298 ? 18.927 15.979 -29.649 1.00 88.19 298 ILE A O 1
ATOM 2317 N N . GLU A 1 299 ? 17.187 14.569 -29.846 1.00 87.88 299 GLU A N 1
ATOM 2318 C CA . GLU A 1 299 ? 16.199 15.579 -30.215 1.00 87.88 299 GLU A CA 1
ATOM 2319 C C . GLU A 1 299 ? 15.553 16.178 -28.965 1.00 87.88 299 GLU A C 1
ATOM 2321 O O . GLU A 1 299 ? 15.445 17.399 -28.831 1.00 87.88 299 GLU A O 1
ATOM 2326 N N . ARG A 1 300 ? 15.139 15.312 -28.032 1.00 91.62 300 ARG A N 1
ATOM 2327 C CA . ARG A 1 300 ? 14.424 15.703 -26.816 1.00 91.62 300 ARG A CA 1
ATOM 2328 C C . ARG A 1 300 ? 14.763 14.774 -25.655 1.00 91.62 300 ARG A C 1
ATOM 2330 O O . ARG A 1 300 ? 14.945 13.577 -25.832 1.00 91.62 300 ARG A O 1
ATOM 2337 N N . VAL A 1 301 ? 14.805 15.338 -24.452 1.00 94.50 301 VAL A N 1
ATOM 2338 C CA . VAL A 1 301 ? 14.938 14.594 -23.194 1.00 94.50 301 VAL A CA 1
ATOM 2339 C C . VAL A 1 301 ? 13.689 14.850 -22.371 1.00 94.50 301 VAL A C 1
ATOM 2341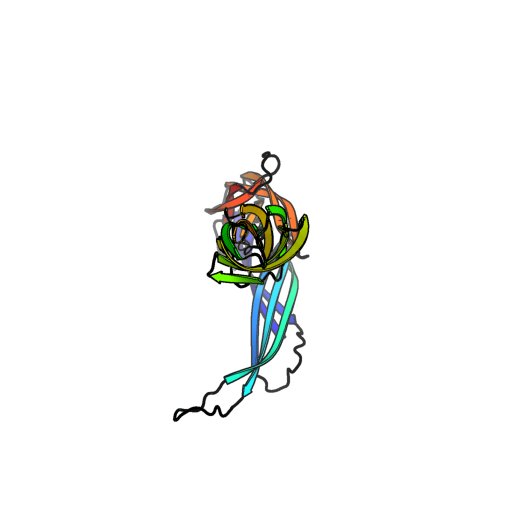 O O . VAL A 1 301 ? 13.329 16.008 -22.154 1.00 94.50 301 VAL A O 1
ATOM 2344 N N . GLU A 1 302 ? 13.035 13.789 -21.917 1.00 96.12 302 GLU A N 1
ATOM 2345 C CA . GLU A 1 302 ? 11.908 13.889 -20.997 1.00 96.12 302 GLU A CA 1
ATOM 2346 C C . GLU A 1 302 ? 12.390 13.660 -19.571 1.00 96.12 302 GLU A C 1
ATOM 2348 O O . GLU A 1 302 ? 13.184 12.753 -19.304 1.00 96.12 302 GLU A O 1
ATOM 2353 N N . LYS A 1 303 ? 11.932 14.513 -18.654 1.00 96.62 303 LYS A N 1
ATOM 2354 C CA . LYS A 1 303 ? 12.277 14.438 -17.238 1.00 96.62 303 LYS A CA 1
ATOM 2355 C C . LYS A 1 303 ? 11.024 14.452 -16.379 1.00 96.62 303 LYS A C 1
ATOM 2357 O O . LYS A 1 303 ? 10.028 15.082 -16.735 1.00 96.62 303 LYS A O 1
ATOM 2362 N N . ALA A 1 304 ? 11.112 13.812 -15.222 1.00 95.69 304 ALA A N 1
ATOM 2363 C CA . ALA A 1 304 ? 10.091 13.869 -14.190 1.00 95.69 304 ALA A CA 1
ATOM 2364 C C . ALA A 1 304 ? 10.732 13.953 -12.806 1.00 95.69 304 ALA A C 1
ATOM 2366 O O . ALA A 1 304 ? 11.839 13.462 -12.585 1.00 95.69 304 ALA A O 1
ATOM 2367 N N . VAL A 1 305 ? 10.007 14.552 -11.862 1.00 96.44 305 VAL A N 1
ATOM 2368 C CA . VAL A 1 305 ? 10.363 14.485 -10.443 1.00 96.44 305 VAL A CA 1
ATOM 2369 C C . VAL A 1 305 ? 9.791 13.195 -9.870 1.00 96.44 305 VAL A C 1
ATOM 2371 O O . VAL A 1 305 ? 8.578 12.989 -9.888 1.00 96.44 305 VAL A O 1
ATOM 2374 N N . VAL A 1 306 ? 10.669 12.343 -9.352 1.00 94.50 306 VAL A N 1
ATOM 2375 C CA . VAL A 1 306 ? 10.330 11.065 -8.717 1.00 94.50 306 VAL A CA 1
ATOM 2376 C C . VAL A 1 306 ? 10.899 11.020 -7.302 1.00 94.50 306 VAL A C 1
ATOM 2378 O O . VAL A 1 306 ? 11.804 11.783 -6.979 1.00 94.50 306 VAL A O 1
ATOM 2381 N N . PHE A 1 307 ? 10.383 10.138 -6.449 1.00 93.06 307 PHE A N 1
ATOM 2382 C CA . PHE A 1 307 ? 10.890 9.961 -5.085 1.00 93.06 307 PHE A CA 1
ATOM 2383 C C . PHE A 1 307 ? 11.750 8.701 -5.012 1.00 93.06 307 PHE A C 1
ATOM 2385 O O . PHE A 1 307 ? 11.241 7.601 -5.224 1.00 93.06 307 PHE A O 1
ATOM 2392 N N . LEU A 1 308 ? 13.043 8.858 -4.723 1.00 94.12 308 LEU A N 1
ATOM 2393 C CA . LEU A 1 308 ? 14.016 7.759 -4.650 1.00 94.12 308 LEU A CA 1
ATOM 2394 C C . LEU A 1 308 ? 14.926 7.931 -3.426 1.00 94.12 308 LEU A C 1
ATOM 2396 O O . LEU A 1 308 ? 15.238 9.061 -3.054 1.00 94.12 308 LEU A O 1
ATOM 2400 N N . ASP A 1 309 ? 15.333 6.826 -2.794 1.00 94.75 309 ASP A N 1
ATOM 2401 C CA . ASP A 1 309 ? 16.350 6.818 -1.725 1.00 94.75 309 ASP A CA 1
ATOM 2402 C C . ASP A 1 309 ? 17.727 7.022 -2.374 1.00 94.75 309 ASP A C 1
ATOM 2404 O O . ASP A 1 309 ? 18.155 6.204 -3.193 1.00 94.75 309 ASP A O 1
ATOM 2408 N N . VAL A 1 310 ? 18.383 8.149 -2.089 1.00 96.00 310 VAL A N 1
ATOM 2409 C CA . VAL A 1 310 ? 19.690 8.483 -2.666 1.00 96.00 310 VAL A CA 1
ATOM 2410 C C . VAL A 1 310 ? 20.768 7.866 -1.790 1.00 96.00 310 VAL A C 1
ATOM 2412 O O . VAL A 1 310 ? 20.851 8.121 -0.594 1.00 96.00 310 VAL A O 1
ATOM 2415 N N . VAL A 1 311 ? 21.631 7.051 -2.389 1.00 96.12 311 VAL A N 1
ATOM 2416 C CA . VAL A 1 311 ? 22.669 6.356 -1.625 1.00 96.12 311 VAL A CA 1
ATOM 2417 C C . VAL A 1 311 ? 23.687 7.372 -1.096 1.00 96.12 311 VAL A C 1
ATOM 2419 O O . VAL A 1 311 ? 24.088 8.293 -1.807 1.00 96.12 311 VAL A O 1
ATOM 2422 N N . ASP A 1 312 ? 24.105 7.180 0.157 1.00 92.31 312 ASP A N 1
ATOM 2423 C CA . ASP A 1 312 ? 25.099 7.994 0.871 1.00 92.31 312 ASP A CA 1
ATOM 2424 C C . ASP A 1 312 ? 24.717 9.468 1.131 1.00 92.31 312 ASP A C 1
ATOM 2426 O O . ASP A 1 312 ? 25.583 10.281 1.462 1.00 92.31 312 ASP A O 1
ATOM 2430 N N . ASP A 1 313 ? 23.433 9.835 1.061 1.00 91.25 313 ASP A N 1
ATOM 2431 C CA . ASP A 1 313 ? 22.965 11.196 1.385 1.00 91.25 313 ASP A CA 1
ATOM 2432 C C . ASP A 1 313 ? 22.709 11.434 2.894 1.00 91.25 313 ASP A C 1
ATOM 2434 O O . ASP A 1 313 ? 22.477 12.565 3.329 1.00 91.25 313 ASP A O 1
ATOM 2438 N N . GLY A 1 314 ? 22.780 10.374 3.709 1.00 89.69 314 GLY A N 1
ATOM 2439 C CA . GLY A 1 314 ? 22.506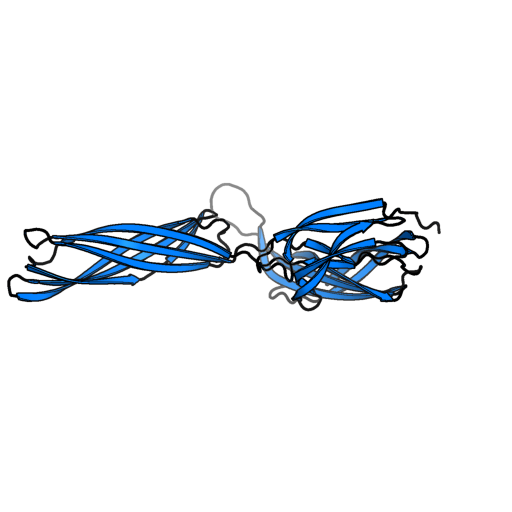 10.409 5.149 1.00 89.69 314 GLY A CA 1
ATOM 2440 C C . GLY A 1 314 ? 21.016 10.410 5.521 1.00 89.69 314 GLY A C 1
ATOM 2441 O O . GLY A 1 314 ? 20.697 10.552 6.704 1.00 89.69 314 GLY A O 1
ATOM 2442 N N . ASN A 1 315 ? 20.113 10.232 4.555 1.00 88.38 315 ASN A N 1
ATOM 2443 C CA . ASN A 1 315 ? 18.670 10.163 4.728 1.00 88.38 315 ASN A CA 1
ATOM 2444 C C . ASN A 1 315 ? 18.106 8.875 4.091 1.00 88.38 315 ASN A C 1
ATOM 2446 O O . ASN A 1 315 ? 17.982 8.787 2.880 1.00 88.38 315 ASN A O 1
ATOM 2450 N N . PRO A 1 316 ? 17.642 7.897 4.886 1.00 81.69 316 PRO A N 1
ATOM 2451 C CA . PRO A 1 316 ? 17.127 6.635 4.350 1.00 81.69 316 PRO A CA 1
ATOM 2452 C C . PRO A 1 316 ? 15.744 6.757 3.683 1.00 81.69 316 PRO A C 1
ATOM 2454 O O . PRO A 1 316 ? 15.184 5.752 3.246 1.00 81.69 316 PRO A O 1
ATOM 2457 N N . ASN A 1 317 ? 15.135 7.949 3.678 1.00 86.62 317 ASN A N 1
ATOM 2458 C CA . ASN A 1 317 ? 13.805 8.167 3.118 1.00 86.62 317 ASN A CA 1
ATOM 2459 C C . ASN A 1 317 ? 13.897 8.689 1.680 1.00 86.62 317 ASN A C 1
ATOM 2461 O O . ASN A 1 317 ? 14.676 9.611 1.436 1.00 86.62 317 ASN A O 1
ATOM 2465 N N . PRO A 1 318 ? 13.032 8.216 0.763 1.00 90.12 318 PRO A N 1
ATOM 2466 C CA . PRO A 1 318 ? 12.981 8.730 -0.598 1.00 90.12 318 PRO A CA 1
ATOM 2467 C C . PRO A 1 318 ? 12.818 10.253 -0.670 1.00 90.12 318 PRO A C 1
ATOM 2469 O O . PRO A 1 318 ? 11.923 10.826 -0.043 1.00 90.12 318 PRO A O 1
ATOM 2472 N N . VAL A 1 319 ? 13.655 10.903 -1.476 1.00 93.44 319 VAL A N 1
ATOM 2473 C CA . VAL A 1 319 ? 13.643 12.354 -1.707 1.00 93.44 319 VAL A CA 1
ATOM 2474 C C . VAL A 1 319 ? 13.228 12.674 -3.143 1.00 93.44 319 VAL A C 1
ATOM 2476 O O . VAL A 1 319 ? 13.479 11.867 -4.042 1.00 93.44 319 VAL A O 1
ATOM 2479 N N . PRO A 1 320 ? 12.594 13.837 -3.392 1.00 95.62 320 PRO A N 1
ATOM 2480 C CA . PRO A 1 320 ? 12.264 14.250 -4.748 1.00 95.62 320 PRO A CA 1
ATOM 2481 C C . PRO A 1 320 ? 13.546 14.527 -5.546 1.00 95.62 320 PRO A C 1
ATOM 2483 O O . PRO A 1 320 ? 14.343 15.390 -5.178 1.00 95.62 320 PRO A O 1
ATOM 2486 N N . ILE A 1 321 ? 13.719 13.824 -6.661 1.00 95.38 321 ILE A N 1
ATOM 2487 C CA . ILE A 1 321 ? 14.833 13.975 -7.598 1.00 95.38 321 ILE A CA 1
ATOM 2488 C C . ILE A 1 321 ? 14.293 14.080 -9.025 1.00 95.38 321 ILE A C 1
ATOM 2490 O O . ILE A 1 321 ? 13.421 13.314 -9.434 1.00 95.38 321 ILE A O 1
ATOM 2494 N N . GLU A 1 322 ? 14.795 15.050 -9.790 1.00 97.31 322 GLU A N 1
ATOM 2495 C CA . GLU A 1 322 ? 14.493 15.155 -11.218 1.00 97.31 322 GLU A CA 1
ATOM 2496 C C . GLU A 1 322 ? 15.375 14.173 -11.997 1.00 97.31 322 GLU A C 1
ATOM 2498 O O . GLU A 1 322 ? 16.606 14.256 -11.963 1.00 97.31 322 GLU A O 1
ATOM 2503 N N . VAL A 1 323 ? 14.736 13.236 -12.692 1.00 97.31 323 VAL A N 1
ATOM 2504 C CA . VAL A 1 323 ? 15.399 12.166 -13.442 1.00 97.31 323 VAL A CA 1
ATOM 2505 C C . VAL A 1 323 ? 14.937 12.166 -14.887 1.00 97.31 323 VAL A C 1
ATOM 2507 O O . VAL A 1 323 ? 13.843 12.631 -15.200 1.00 97.31 323 VAL A O 1
ATOM 2510 N N . VAL A 1 324 ? 15.767 11.621 -15.770 1.00 97.31 324 VAL A N 1
ATOM 2511 C CA . VAL A 1 324 ? 15.402 11.363 -17.160 1.00 97.31 324 VAL A CA 1
ATOM 2512 C C . VAL A 1 324 ? 14.496 10.132 -17.211 1.00 97.31 324 VAL A C 1
ATOM 2514 O O . VAL A 1 324 ? 14.854 9.070 -16.700 1.00 97.31 324 VAL A O 1
ATOM 2517 N N . THR A 1 325 ? 13.323 10.278 -17.822 1.00 93.31 325 THR A N 1
ATOM 2518 C CA . THR A 1 325 ? 12.333 9.200 -17.993 1.00 93.31 325 THR A CA 1
ATOM 2519 C C . THR A 1 325 ? 12.318 8.647 -19.410 1.00 93.31 325 THR A C 1
ATOM 2521 O O . THR A 1 325 ? 12.008 7.470 -19.596 1.00 93.31 325 THR A O 1
ATOM 2524 N N . ASP A 1 326 ? 12.694 9.476 -20.386 1.00 90.81 326 ASP A N 1
ATOM 2525 C CA . ASP A 1 326 ? 12.828 9.078 -21.782 1.00 90.81 326 ASP A CA 1
ATOM 2526 C C . ASP A 1 326 ? 13.852 9.953 -22.526 1.00 90.81 326 ASP A C 1
ATOM 2528 O O . ASP A 1 326 ? 14.101 11.108 -22.157 1.00 90.81 326 ASP A O 1
ATOM 2532 N N . VAL A 1 327 ? 14.454 9.405 -23.582 1.00 88.62 327 VAL A N 1
ATOM 2533 C CA . VAL A 1 327 ? 15.392 10.114 -24.462 1.00 88.62 327 VAL A CA 1
ATOM 2534 C C . VAL A 1 327 ? 15.021 9.829 -25.905 1.00 88.62 327 VAL A C 1
ATOM 2536 O O . VAL A 1 327 ? 15.161 8.709 -26.387 1.00 88.62 327 VAL A O 1
ATOM 2539 N N . ILE A 1 328 ? 14.595 10.876 -26.600 1.00 85.31 328 ILE A N 1
ATOM 2540 C CA . ILE A 1 328 ? 14.119 10.810 -27.977 1.00 85.31 328 ILE A CA 1
ATOM 2541 C C . ILE A 1 328 ? 15.234 11.286 -28.895 1.00 85.31 328 ILE A C 1
ATOM 2543 O O . ILE A 1 328 ? 15.824 12.355 -28.684 1.00 85.31 328 ILE A O 1
ATOM 2547 N N . PHE A 1 329 ? 15.515 10.499 -29.925 1.00 82.88 329 PHE A N 1
ATOM 2548 C CA . PHE A 1 329 ? 16.548 10.795 -30.899 1.00 82.88 329 PHE A CA 1
ATOM 2549 C C . PHE A 1 329 ? 15.919 11.206 -32.227 1.00 82.88 329 PHE A C 1
ATOM 2551 O O . PHE A 1 329 ? 14.775 10.888 -32.534 1.00 82.88 329 PHE A O 1
ATOM 2558 N N . THR A 1 330 ? 16.672 11.946 -33.035 1.00 77.38 330 THR A N 1
ATOM 2559 C CA . THR A 1 330 ? 16.191 12.371 -34.350 1.00 77.38 330 THR A CA 1
ATOM 2560 C C . THR A 1 330 ? 15.964 11.157 -35.255 1.00 77.38 330 THR A C 1
ATOM 2562 O O . THR A 1 330 ? 16.900 10.398 -35.530 1.00 77.38 330 THR A O 1
ATOM 2565 N N . VAL A 1 331 ? 14.738 10.994 -35.755 1.00 63.75 331 VAL A N 1
ATOM 2566 C CA . VAL A 1 331 ? 14.338 9.851 -36.592 1.00 63.75 331 VAL A CA 1
ATOM 2567 C C . VAL A 1 331 ? 14.633 10.115 -38.070 1.00 63.75 331 VAL A C 1
ATOM 2569 O O . VAL A 1 331 ? 14.322 11.182 -38.597 1.00 63.75 331 VAL A O 1
ATOM 2572 N N . THR A 1 332 ? 15.180 9.125 -38.782 1.00 58.47 332 THR A N 1
ATOM 2573 C CA . THR A 1 332 ? 15.161 9.099 -40.256 1.00 58.47 332 THR A CA 1
ATOM 2574 C C . THR A 1 332 ? 14.586 7.758 -40.711 1.00 58.47 332 THR A C 1
ATOM 2576 O O . THR A 1 332 ? 15.083 6.717 -40.284 1.00 58.47 332 THR A O 1
ATOM 2579 N N . PRO A 1 333 ? 13.531 7.734 -41.547 1.00 54.44 333 PRO A N 1
ATOM 2580 C CA . PRO A 1 333 ? 12.909 6.481 -41.956 1.00 54.44 333 PRO A CA 1
ATOM 2581 C C . PRO A 1 333 ? 13.879 5.610 -42.764 1.00 54.44 333 PRO A C 1
ATOM 2583 O O . PRO A 1 333 ? 14.570 6.104 -43.657 1.00 54.44 333 PRO A O 1
ATOM 2586 N N . LEU A 1 334 ? 13.875 4.299 -42.495 1.00 50.97 334 LEU A N 1
ATOM 2587 C CA . LEU A 1 334 ? 14.494 3.317 -43.387 1.00 50.97 334 LEU A CA 1
ATOM 2588 C C . LEU A 1 334 ? 13.741 3.351 -44.715 1.00 50.97 334 LEU A C 1
ATOM 2590 O O . LEU A 1 334 ? 12.564 2.997 -44.788 1.00 50.97 334 LEU A O 1
ATOM 2594 N N . THR A 1 335 ? 14.416 3.809 -45.763 1.00 52.12 335 THR A N 1
ATOM 2595 C CA . THR A 1 335 ? 13.974 3.543 -47.130 1.00 52.12 335 THR A CA 1
ATOM 2596 C C . THR A 1 335 ? 14.412 2.123 -47.468 1.00 52.12 335 THR A C 1
ATOM 2598 O O . THR A 1 335 ? 15.598 1.810 -47.385 1.00 52.12 335 THR A O 1
ATOM 2601 N N . ASN A 1 336 ? 13.435 1.260 -47.762 1.00 44.94 336 ASN A N 1
ATOM 2602 C CA . ASN A 1 336 ? 13.677 -0.056 -48.359 1.00 44.94 336 ASN A CA 1
ATOM 2603 C C . ASN A 1 336 ? 14.343 0.078 -49.730 1.00 44.94 336 ASN A C 1
ATOM 2605 O O . ASN A 1 336 ? 13.984 1.028 -50.465 1.00 44.94 336 ASN A O 1
#

Mean predicted aligned error: 12.87 Å

Nearest PDB structures (foldseek):
  1bxw-assembly1_A  TM=1.774E-01  e=2.940E-01  Escherichia coli BL21(DE3)
  4m4d-assembly2_B  TM=1.666E-01  e=4.497E-01  Mus musculus
  7t5q-assembly1_J  TM=2.639E-01  e=9.220E+00  Homo sapiens

pLDDT: mean 86.44, std 11.21, range [42.59, 98.06]

Sequence (336 aa):
MQGIIHKQIFYISTENIEFHQAEDLHFSLFIDIPGAAPGLNVNVKPLIETLLFNLEDETTLRQKVIILVNVVVTESVHIPLVVGEFALFKLEQVIGEGFRQILVERRERVPVPVVRNVVVEVVVPPAGVVSGRQQIIVENVVELPQPAIKIKEVQGQITDLRARVIFNDSVIIEGFINKQVSFVGDDDIVRSITERIPFSILVNVPGITADTPFTVSVELENISFTLSPDGRFLRQIIVINAEVTGEGTAPTPFQVVTDVPGPGIVTKKVLVRAPIQTPTGVEVREFFVVTDVSGPGIERVEKAVVFLDVVDDGNPNPVPIEVVTDVIFTVTPLTN

Foldseek 3Di:
DKDKDWDKDWFAFPVLAIAIDIDIDIDDDDWDWPQDDPPWDKDKDKDFPDKDWDDPFQWKIKIKTKIKIKMWTWHWDFDDDDDDDDDTDIDTDTRTITMDMDIDIDIDTHPGGGQKDFHKFKFFFFFDKWKWKDKDKDKDKDFDPAAFPFWPDKDWDWDDWDWFDPDAQKIKIKTWIWMKTWTAHPVRDIDIDIDIHIDIDMIGTHQDDRPWDKDKDKDFPDWDWDADPRRTMIIIITMMMMMMITGGDTDDIAMFGQDIGHVFKDFDWFWFWGFTQDPVGTDIDIGITTQDMDGPQFPDWDKDFDFTHTPPPPDRGTDTGITTRDTDGDHDYDDD

Radius of gyration: 32.65 Å; Cα contacts (8 Å, |Δi|>4): 799; chains: 1; bounding box: 76×42×106 Å